Protein AF-A0A314YL56-F1 (afdb_monomer_lite)

InterPro domains:
  IPR036291 NAD(P)-binding domain superfamily [SSF51735] (7-191)
  IPR051207 Mitochondrial Complex I NDUFA9 Subunit [PTHR12126] (1-224)

pLDDT: mean 71.38, std 14.08, range [27.56, 92.06]

Organism: NCBI:txid2094558

Foldseek 3Di:
DDDPPPDDDADADLVDLVRVCVVCVPDPDDDDPWADPDDALVGDLLCGQAVSLCSVFPFFDADDPFSNVGSNRGSVVRRCVGPVQDADEDEFQEDDDPHLPVVLQVCCCVPPVEGEDQAPPPAFGFYAYPVLVVVVVVLVVVDRGDRAYYEGDGDPDPPPDDHYDYDYLVRLLVVQVVCVVCNNVDPDIDDDDSDRHNSVSRVSVHHPDDDPPGHYSVNSVGDGDD

Structure (mmCIF, N/CA/C/O backbone):
data_AF-A0A314YL56-F1
#
_entry.id   AF-A0A314YL56-F1
#
loop_
_atom_site.group_PDB
_atom_site.id
_atom_site.type_symbol
_atom_site.label_atom_id
_atom_site.label_alt_id
_atom_site.label_comp_id
_atom_site.label_asym_id
_atom_site.label_entity_id
_atom_site.label_seq_id
_atom_site.pdbx_PDB_ins_code
_atom_site.Cartn_x
_atom_site.Cartn_y
_atom_site.Cartn_z
_atom_site.occupancy
_atom_site.B_iso_or_equiv
_atom_site.auth_seq_id
_atom_site.auth_comp_id
_atom_site.auth_asym_id
_atom_site.auth_atom_id
_atom_site.pdbx_PDB_model_num
ATOM 1 N N . MET A 1 1 ? -18.330 -14.078 -2.749 1.00 53.16 1 MET A N 1
ATOM 2 C CA . MET A 1 1 ? -19.338 -13.064 -3.130 1.00 53.16 1 MET A CA 1
ATOM 3 C C . MET A 1 1 ? -20.175 -12.809 -1.887 1.00 53.16 1 MET A C 1
ATOM 5 O O . MET A 1 1 ? -20.541 -13.790 -1.253 1.00 53.16 1 MET A O 1
ATOM 9 N N . GLY A 1 2 ? -20.343 -11.556 -1.457 1.00 79.44 2 GLY A N 1
ATOM 10 C CA . GLY A 1 2 ? -21.117 -11.249 -0.247 1.00 79.44 2 GLY A CA 1
ATOM 11 C C . GLY A 1 2 ? -22.615 -11.426 -0.487 1.00 79.44 2 GLY A C 1
ATOM 12 O O . GLY A 1 2 ? -23.076 -11.205 -1.606 1.00 79.44 2 GLY A O 1
ATOM 13 N N . ASP A 1 3 ? -23.348 -11.831 0.548 1.00 91.19 3 ASP A N 1
ATOM 14 C CA . ASP A 1 3 ? -24.810 -11.903 0.505 1.00 91.19 3 ASP A CA 1
ATOM 15 C C . ASP A 1 3 ? -25.441 -10.493 0.530 1.00 91.19 3 ASP A C 1
ATOM 17 O O . ASP A 1 3 ? -24.765 -9.487 0.784 1.00 91.19 3 ASP A O 1
ATOM 21 N N . LEU A 1 4 ? -26.740 -10.402 0.249 1.00 85.25 4 LEU A N 1
ATOM 22 C CA . LEU A 1 4 ? -27.491 -9.150 0.224 1.00 85.25 4 LEU A CA 1
ATOM 23 C C . LEU A 1 4 ? -27.348 -8.393 1.554 1.00 85.25 4 LEU A C 1
ATOM 25 O O . LEU A 1 4 ? -27.601 -8.922 2.632 1.00 85.25 4 LEU A O 1
ATOM 29 N N . GLY A 1 5 ? -26.934 -7.127 1.468 1.00 85.00 5 GLY A N 1
ATOM 30 C CA . GLY A 1 5 ? -26.742 -6.254 2.630 1.00 85.00 5 GLY A CA 1
ATOM 31 C C . GLY A 1 5 ? -25.410 -6.422 3.371 1.00 85.00 5 GLY A C 1
ATOM 32 O O . GLY A 1 5 ? -25.121 -5.607 4.239 1.00 85.00 5 GLY A O 1
ATOM 33 N N . GLN A 1 6 ? -24.571 -7.404 3.012 1.00 87.12 6 GLN A N 1
ATOM 34 C CA . GLN A 1 6 ? -23.238 -7.578 3.614 1.00 87.12 6 GLN A CA 1
ATOM 35 C C . GLN A 1 6 ? -22.207 -6.582 3.068 1.00 87.12 6 GLN A C 1
ATOM 37 O O . GLN A 1 6 ? -21.279 -6.191 3.770 1.00 87.12 6 GLN A O 1
ATOM 42 N N . ILE A 1 7 ? -22.355 -6.170 1.805 1.00 90.31 7 ILE A N 1
ATOM 43 C CA . ILE A 1 7 ? -21.448 -5.229 1.140 1.00 90.31 7 ILE A CA 1
ATOM 44 C C . ILE A 1 7 ? -22.243 -3.987 0.753 1.00 90.31 7 ILE A C 1
ATOM 46 O O . ILE A 1 7 ? -23.119 -4.047 -0.110 1.00 90.31 7 ILE A O 1
ATOM 50 N N . VAL A 1 8 ? -21.914 -2.854 1.373 1.00 91.25 8 VAL A N 1
ATOM 51 C CA . VAL A 1 8 ? -22.558 -1.564 1.109 1.00 91.25 8 VAL A CA 1
ATOM 52 C C . VAL A 1 8 ? -21.505 -0.579 0.596 1.00 91.25 8 VAL A C 1
ATOM 54 O O . VAL A 1 8 ? -20.707 -0.076 1.385 1.00 91.25 8 VAL A O 1
ATOM 57 N N . PRO A 1 9 ? -21.458 -0.289 -0.718 1.00 91.88 9 PRO A N 1
ATOM 58 C CA . PRO A 1 9 ? -20.547 0.718 -1.241 1.00 91.88 9 PRO A CA 1
ATOM 59 C C . PRO A 1 9 ? -21.018 2.111 -0.809 1.00 91.88 9 PRO A C 1
ATOM 61 O O . PRO A 1 9 ? -22.107 2.554 -1.174 1.00 91.88 9 PRO A O 1
ATOM 64 N N . MET A 1 10 ? -20.181 2.816 -0.052 1.00 91.75 10 MET A N 1
ATOM 65 C CA . MET A 1 10 ? -20.431 4.192 0.373 1.00 91.75 10 MET A CA 1
ATOM 66 C C . MET A 1 10 ? -19.492 5.150 -0.356 1.00 91.75 10 MET A C 1
ATOM 68 O O . MET A 1 10 ? -18.339 4.828 -0.639 1.00 91.75 10 MET A O 1
ATOM 72 N N . LYS A 1 11 ? -19.995 6.342 -0.674 1.00 92.06 11 LYS A N 1
ATOM 73 C CA . LYS A 1 11 ? -19.174 7.426 -1.216 1.00 92.06 11 LYS A CA 1
ATOM 74 C C . LYS A 1 11 ? -18.661 8.272 -0.060 1.00 92.06 11 LYS A C 1
ATOM 76 O O . LYS A 1 11 ? -19.437 8.620 0.821 1.00 92.06 11 LYS A O 1
ATOM 81 N N . TYR A 1 12 ? -17.391 8.643 -0.118 1.00 91.62 12 TYR A N 1
ATOM 82 C CA . TYR A 1 12 ? -16.794 9.629 0.774 1.00 91.62 12 TYR A CA 1
ATOM 83 C C . TYR A 1 12 ? -15.788 10.472 -0.001 1.00 91.62 12 TYR A C 1
ATOM 85 O O . TYR A 1 12 ? -15.344 10.087 -1.089 1.00 91.62 12 TYR A O 1
ATOM 93 N N . ASN A 1 13 ? -15.449 11.628 0.552 1.00 89.94 13 ASN A N 1
ATOM 94 C CA . ASN A 1 13 ? -14.381 12.465 0.044 1.00 89.94 13 ASN A CA 1
ATOM 95 C C . ASN A 1 13 ? -13.225 12.431 1.055 1.00 89.94 13 ASN A C 1
ATOM 97 O O . ASN A 1 13 ? -13.428 12.823 2.199 1.00 89.94 13 ASN A O 1
ATOM 101 N N . PRO A 1 14 ? -12.008 12.019 0.656 1.00 84.50 14 PRO A N 1
ATOM 102 C CA . PRO A 1 14 ? -10.873 11.941 1.573 1.00 84.50 14 PRO A CA 1
ATOM 103 C C . PRO A 1 14 ? -10.491 13.263 2.250 1.00 84.50 14 PRO A C 1
ATOM 105 O O . PRO A 1 14 ? -9.796 13.238 3.249 1.00 84.50 14 PRO A O 1
ATOM 108 N N . ARG A 1 15 ? -10.911 14.416 1.711 1.00 85.75 15 ARG A N 1
ATOM 109 C CA . ARG A 1 15 ? -10.657 15.738 2.315 1.00 85.75 15 ARG A CA 1
ATOM 110 C C . ARG A 1 15 ? -11.763 16.222 3.249 1.00 85.75 15 ARG A C 1
ATOM 112 O O . ARG A 1 15 ? -11.601 17.262 3.874 1.00 85.75 15 ARG A O 1
ATOM 119 N N . ASP A 1 16 ? -12.897 15.535 3.265 1.00 87.62 16 ASP A N 1
ATOM 120 C CA . ASP A 1 16 ? -14.080 15.939 4.015 1.00 87.62 16 ASP A CA 1
ATOM 121 C C . ASP A 1 16 ? -14.262 15.018 5.222 1.00 87.62 16 ASP A C 1
ATOM 123 O O . ASP A 1 16 ? -14.715 13.875 5.088 1.00 87.62 16 ASP A O 1
ATOM 127 N N . GLU A 1 17 ? -13.900 15.524 6.399 1.00 82.44 17 GLU A N 1
ATOM 128 C CA . GLU A 1 17 ? -13.961 14.787 7.661 1.00 82.44 17 GLU A CA 1
ATOM 129 C C . GLU A 1 17 ? -15.373 14.313 8.007 1.00 82.44 17 GLU A C 1
ATOM 131 O O . GLU A 1 17 ? -15.537 13.216 8.543 1.00 82.44 17 GLU A O 1
ATOM 136 N N . ASP A 1 18 ? -16.403 15.099 7.686 1.00 84.44 18 ASP A N 1
ATOM 137 C CA . ASP A 1 18 ? -17.785 14.729 7.992 1.00 84.44 18 ASP A CA 1
ATOM 138 C C . ASP A 1 18 ? -18.219 13.529 7.148 1.00 84.44 18 ASP A C 1
ATOM 140 O O . ASP A 1 18 ? -18.902 12.626 7.640 1.00 84.44 18 ASP A O 1
ATOM 144 N N . SER A 1 19 ? -17.744 13.455 5.901 1.00 89.38 19 SER A N 1
ATOM 145 C CA . SER A 1 19 ? -17.966 12.289 5.045 1.00 89.38 19 SER A CA 1
ATOM 146 C C . SER A 1 19 ? -17.266 11.034 5.577 1.00 89.38 19 SER A C 1
ATOM 148 O O . SER A 1 19 ? -17.839 9.945 5.520 1.00 89.38 19 SER A O 1
ATOM 150 N N . ILE A 1 20 ? -16.065 11.177 6.148 1.00 85.44 20 ILE A N 1
ATOM 151 C CA . ILE A 1 20 ? -15.311 10.072 6.757 1.00 85.44 20 ILE A CA 1
ATOM 152 C C . ILE A 1 20 ? -16.045 9.571 8.006 1.00 85.44 20 ILE A C 1
ATOM 154 O O . ILE A 1 20 ? -16.337 8.378 8.115 1.00 85.44 20 ILE A O 1
ATOM 158 N N . LYS A 1 21 ? -16.442 10.485 8.902 1.00 78.94 21 LYS A N 1
ATOM 159 C CA . LYS A 1 21 ? -17.234 10.169 10.103 1.00 78.94 21 LYS A CA 1
ATOM 160 C C . LYS A 1 21 ? -18.548 9.482 9.742 1.00 78.94 21 LYS A C 1
ATOM 162 O O . LYS A 1 21 ? -18.921 8.507 10.389 1.00 78.94 21 LYS A O 1
ATOM 167 N N . ALA A 1 22 ? -19.227 9.931 8.686 1.00 86.62 22 ALA A N 1
ATOM 168 C CA . ALA A 1 22 ? -20.467 9.318 8.218 1.00 86.62 22 ALA A CA 1
ATOM 169 C C . ALA A 1 22 ? -20.279 7.864 7.749 1.00 86.62 22 ALA A C 1
ATOM 171 O O . ALA A 1 22 ? -21.141 7.026 8.017 1.00 86.62 22 ALA A O 1
ATOM 172 N N . VAL A 1 23 ? -19.161 7.545 7.084 1.00 88.69 23 VAL A N 1
ATOM 173 C CA . VAL A 1 23 ? -18.834 6.163 6.683 1.00 88.69 23 VAL A CA 1
ATOM 174 C C . VAL A 1 23 ? -18.435 5.307 7.886 1.00 88.69 23 VAL A C 1
ATOM 176 O O . VAL A 1 23 ? -18.804 4.136 7.954 1.00 88.69 23 VAL A O 1
ATOM 179 N N . MET A 1 24 ? -17.735 5.885 8.863 1.00 84.06 24 MET A N 1
ATOM 180 C CA . MET A 1 24 ? -17.279 5.169 10.059 1.00 84.06 24 MET A CA 1
ATOM 181 C C . MET A 1 24 ? -18.362 4.998 11.134 1.00 84.06 24 MET A C 1
ATOM 183 O O . MET A 1 24 ? -18.225 4.132 11.991 1.00 84.06 24 MET A O 1
ATOM 187 N N . ALA A 1 25 ? -19.458 5.763 11.092 1.00 80.19 25 ALA A N 1
ATOM 188 C CA . ALA A 1 25 ? -20.449 5.851 12.172 1.00 80.19 25 ALA A CA 1
ATOM 189 C C . ALA A 1 25 ? -21.071 4.513 12.624 1.00 80.19 25 ALA A C 1
ATOM 191 O O . ALA A 1 25 ? -21.582 4.422 13.737 1.00 80.19 25 ALA A O 1
ATOM 192 N N . LYS A 1 26 ? -21.072 3.485 11.766 1.00 83.62 26 LYS A N 1
ATOM 193 C CA . LYS A 1 26 ? -21.612 2.145 12.069 1.00 83.62 26 LYS A CA 1
ATOM 194 C C . LYS A 1 26 ? -20.562 1.034 11.966 1.00 83.62 26 LYS A C 1
ATOM 196 O O . LYS A 1 26 ? -20.930 -0.135 11.887 1.00 83.62 26 LYS A O 1
ATOM 201 N N . ALA A 1 27 ? -19.280 1.385 11.917 1.00 79.81 27 ALA A N 1
ATOM 202 C CA . ALA A 1 27 ? -18.192 0.427 11.791 1.00 79.81 27 ALA A CA 1
ATOM 203 C C . ALA A 1 27 ? -17.669 0.011 13.174 1.00 79.81 27 ALA A C 1
ATOM 205 O O . ALA A 1 27 ? -17.383 0.856 14.016 1.00 79.81 27 ALA A O 1
ATOM 206 N N . ASN A 1 28 ? -17.512 -1.295 13.393 1.00 81.06 28 ASN A N 1
ATOM 207 C CA . ASN A 1 28 ? -16.793 -1.833 14.555 1.00 81.06 28 ASN A CA 1
ATOM 208 C C . ASN A 1 28 ? -15.288 -1.950 14.291 1.00 81.06 28 ASN A C 1
ATOM 210 O O . ASN A 1 28 ? -14.486 -1.897 15.213 1.00 81.06 28 ASN A O 1
ATOM 214 N N . VAL A 1 29 ? -14.926 -2.134 13.022 1.00 82.56 29 VAL A N 1
ATOM 215 C CA . VAL A 1 29 ? -13.560 -2.335 12.549 1.00 82.56 29 VAL A CA 1
ATOM 216 C C . VAL A 1 29 ? -13.350 -1.445 11.335 1.00 82.56 29 VAL A C 1
ATOM 218 O O . VAL A 1 29 ? -14.200 -1.395 10.444 1.00 82.56 29 VAL A O 1
ATOM 221 N N . VAL A 1 30 ? -12.200 -0.777 11.282 1.00 83.12 30 VAL A N 1
ATOM 222 C CA . VAL A 1 30 ? -11.793 0.055 10.149 1.00 83.12 30 VAL A CA 1
ATOM 223 C C . VAL A 1 30 ? -10.468 -0.466 9.615 1.00 83.12 30 VAL A C 1
ATOM 225 O O . VAL A 1 30 ? -9.483 -0.552 10.340 1.00 83.12 30 VAL A O 1
ATOM 228 N N . ILE A 1 31 ? -10.448 -0.824 8.331 1.00 83.75 31 ILE A N 1
ATOM 229 C CA . ILE A 1 31 ? -9.249 -1.308 7.644 1.00 83.75 31 ILE A CA 1
ATOM 230 C C . ILE A 1 31 ? -8.820 -0.235 6.649 1.00 83.75 31 ILE A C 1
ATOM 232 O O . ILE A 1 31 ? -9.538 0.051 5.688 1.00 83.75 31 ILE A O 1
ATOM 236 N N . ASN A 1 32 ? -7.640 0.347 6.857 1.00 83.81 32 ASN A N 1
ATOM 237 C CA . ASN A 1 32 ? -7.083 1.329 5.936 1.00 83.81 32 ASN A CA 1
ATOM 238 C C . ASN A 1 32 ? -6.169 0.656 4.900 1.00 83.81 32 ASN A C 1
ATOM 240 O O . ASN A 1 32 ? -5.079 0.191 5.224 1.00 83.81 32 ASN A O 1
ATOM 244 N N . LEU A 1 33 ? -6.602 0.646 3.637 1.00 86.44 33 LEU A N 1
ATOM 245 C CA . LEU A 1 33 ? -5.803 0.205 2.483 1.00 86.44 33 LEU A CA 1
ATOM 246 C C . LEU A 1 33 ? -5.540 1.356 1.493 1.00 86.44 33 LEU A C 1
ATOM 248 O O . LEU A 1 33 ? -5.170 1.118 0.339 1.00 86.44 33 LEU A O 1
ATOM 252 N N . ILE A 1 34 ? -5.758 2.606 1.916 1.00 87.19 34 ILE A N 1
ATOM 253 C CA . ILE A 1 34 ? -5.541 3.790 1.084 1.00 87.19 34 ILE A CA 1
ATOM 254 C C . ILE A 1 34 ? -4.039 3.972 0.877 1.00 87.19 34 ILE A C 1
ATOM 256 O O . ILE A 1 34 ? -3.239 3.982 1.809 1.00 87.19 34 ILE A O 1
ATOM 260 N N . GLY A 1 35 ? -3.645 4.114 -0.383 1.00 83.25 35 GLY A N 1
ATOM 261 C CA . GLY A 1 35 ? -2.268 4.407 -0.729 1.00 83.25 35 GLY A CA 1
ATOM 262 C C . GLY A 1 35 ? -2.059 4.524 -2.228 1.00 83.25 35 GLY A C 1
ATOM 263 O O . GLY A 1 35 ? -2.773 3.928 -3.045 1.00 83.25 35 GLY A O 1
ATOM 264 N N . ARG A 1 36 ? -1.042 5.295 -2.609 1.00 86.62 36 ARG A N 1
ATOM 265 C CA . ARG A 1 36 ? -0.654 5.449 -4.013 1.00 86.62 36 ARG A CA 1
ATOM 266 C C . ARG A 1 36 ? 0.851 5.414 -4.177 1.00 86.62 36 ARG A C 1
ATOM 268 O O . ARG A 1 36 ? 1.565 6.011 -3.386 1.00 86.62 36 ARG A O 1
ATOM 275 N N . ASP A 1 37 ? 1.296 4.740 -5.237 1.00 77.00 37 ASP A N 1
ATOM 276 C CA . ASP A 1 37 ? 2.693 4.554 -5.652 1.00 77.00 37 ASP A CA 1
ATOM 277 C C . ASP A 1 37 ? 3.175 5.605 -6.672 1.00 77.00 37 ASP A C 1
ATOM 279 O O . ASP A 1 37 ? 4.295 5.521 -7.178 1.00 77.00 37 ASP A O 1
ATOM 283 N N . TYR A 1 38 ? 2.340 6.600 -6.980 1.00 81.88 38 TYR A N 1
ATOM 284 C CA . TYR A 1 38 ? 2.673 7.771 -7.788 1.00 81.88 38 TYR A CA 1
ATOM 285 C C . TYR A 1 38 ? 1.809 8.974 -7.403 1.00 81.88 38 TYR A C 1
ATOM 287 O O . TYR A 1 38 ? 0.671 8.807 -6.965 1.00 81.88 38 TYR A O 1
ATOM 295 N N . GLU A 1 39 ? 2.331 10.180 -7.619 1.00 80.75 39 GLU A N 1
ATOM 296 C CA . GLU A 1 39 ? 1.583 11.418 -7.384 1.00 80.75 39 GLU A CA 1
ATOM 297 C C . GLU A 1 39 ? 0.651 11.741 -8.543 1.00 80.75 39 GLU A C 1
ATOM 299 O O . GLU A 1 39 ? 0.929 11.468 -9.719 1.00 80.75 39 GLU A O 1
ATOM 304 N N . THR A 1 40 ? -0.455 12.381 -8.195 1.00 83.12 40 THR A N 1
ATOM 305 C CA . THR A 1 40 ? -1.360 13.001 -9.154 1.00 83.12 40 THR A CA 1
ATOM 306 C C . THR A 1 40 ? -1.331 14.507 -8.947 1.00 83.12 40 THR A C 1
ATOM 308 O O . THR A 1 40 ? -0.929 14.989 -7.895 1.00 83.12 40 THR A O 1
ATOM 311 N N . ARG A 1 41 ? -1.811 15.272 -9.928 1.00 79.19 41 ARG A N 1
ATOM 312 C CA . ARG A 1 41 ? -1.887 16.735 -9.802 1.00 79.19 41 ARG A CA 1
ATOM 313 C C . ARG A 1 41 ? -2.728 17.183 -8.599 1.00 79.19 41 ARG A C 1
ATOM 315 O O . ARG A 1 41 ? -2.464 18.225 -8.016 1.00 79.19 41 ARG A O 1
ATOM 322 N N . ASN A 1 42 ? -3.770 16.419 -8.274 1.00 84.25 42 ASN A N 1
ATOM 323 C CA . ASN A 1 42 ? -4.714 16.782 -7.223 1.00 84.25 42 ASN A CA 1
ATOM 324 C C . ASN A 1 42 ? -4.308 16.240 -5.848 1.00 84.25 42 ASN A C 1
ATOM 326 O O . ASN A 1 42 ? -4.736 16.825 -4.863 1.00 84.25 42 ASN A O 1
ATOM 330 N N . PHE A 1 43 ? -3.534 15.152 -5.791 1.00 86.25 43 PHE A N 1
ATOM 331 C CA . PHE A 1 43 ? -3.170 14.457 -4.557 1.00 86.25 43 PHE A CA 1
ATOM 332 C C . PHE A 1 43 ? -1.683 14.090 -4.557 1.00 86.25 43 PHE A C 1
ATOM 334 O O . PHE A 1 43 ? -1.229 13.342 -5.437 1.00 86.25 43 PHE A O 1
ATOM 341 N N . SER A 1 44 ? -0.955 14.604 -3.562 1.00 85.75 44 SER A N 1
ATOM 342 C CA . SER A 1 44 ? 0.473 14.340 -3.350 1.00 85.75 44 SER A CA 1
ATOM 343 C C . SER A 1 44 ? 0.708 13.028 -2.595 1.00 85.75 44 SER A C 1
ATOM 345 O O . SER A 1 44 ? -0.214 12.438 -2.026 1.00 85.75 44 SER A O 1
ATOM 347 N N . PHE A 1 45 ? 1.956 12.550 -2.574 1.00 82.94 45 PHE A N 1
ATOM 348 C CA . PHE A 1 45 ? 2.303 11.351 -1.806 1.00 82.94 45 PHE A CA 1
ATOM 349 C C . PHE A 1 45 ? 2.069 11.510 -0.309 1.00 82.94 45 PHE A C 1
ATOM 351 O O . PHE A 1 45 ? 1.617 10.561 0.333 1.00 82.94 45 PHE A O 1
ATOM 358 N N . GLU A 1 46 ? 2.422 12.676 0.224 1.00 83.62 46 GLU A N 1
ATOM 359 C CA . GLU A 1 46 ? 2.265 13.008 1.635 1.00 83.62 46 GLU A CA 1
ATOM 360 C C . GLU A 1 46 ? 0.786 13.074 1.995 1.00 83.62 46 GLU A C 1
ATOM 362 O O . GLU A 1 46 ? 0.363 12.424 2.939 1.00 83.62 46 GLU A O 1
ATOM 367 N N . GLU A 1 47 ? -0.033 13.725 1.172 1.00 84.81 47 GLU A N 1
ATOM 368 C CA . GLU A 1 47 ? -1.464 13.811 1.437 1.00 84.81 47 GLU A CA 1
ATOM 369 C C . GLU A 1 47 ? -2.118 12.421 1.470 1.00 84.81 47 GLU A C 1
ATOM 371 O O . GLU A 1 47 ? -2.815 12.088 2.421 1.00 84.81 47 GLU A O 1
ATOM 376 N N . VAL A 1 48 ? -1.859 11.575 0.465 1.00 85.62 48 VAL A N 1
ATOM 377 C CA . VAL A 1 48 ? -2.542 10.273 0.340 1.00 85.62 48 VAL A CA 1
ATOM 378 C C . VAL A 1 48 ? -2.042 9.238 1.334 1.00 85.62 48 VAL A C 1
ATOM 380 O O . VAL A 1 48 ? -2.835 8.460 1.854 1.00 85.62 48 VAL A O 1
ATOM 383 N N . ASN A 1 49 ? -0.727 9.154 1.533 1.00 82.69 49 ASN A N 1
ATOM 384 C CA . ASN A 1 49 ? -0.154 8.072 2.330 1.00 82.69 49 ASN A CA 1
ATOM 385 C C . ASN A 1 49 ? 0.099 8.478 3.778 1.00 82.69 49 ASN A C 1
ATOM 387 O O . ASN A 1 49 ? 0.152 7.579 4.605 1.00 82.69 49 ASN A O 1
ATOM 391 N N . HIS A 1 50 ? 0.278 9.773 4.064 1.00 81.69 50 HIS A N 1
ATOM 392 C CA . HIS A 1 50 ? 0.484 10.296 5.411 1.00 81.69 50 HIS A CA 1
ATOM 393 C C . HIS A 1 50 ? -0.771 11.001 5.916 1.00 81.69 50 HIS A C 1
ATOM 395 O O . HIS A 1 50 ? -1.456 10.433 6.750 1.00 81.69 50 HIS A O 1
ATOM 401 N N . SER A 1 51 ? -1.143 12.160 5.367 1.00 79.75 51 SER A N 1
ATOM 402 C CA . SER A 1 51 ? -2.220 12.988 5.927 1.00 79.75 51 SER A CA 1
ATOM 403 C C . SER A 1 51 ? -3.580 12.292 5.967 1.00 79.75 51 SER A C 1
ATOM 405 O O . SER A 1 51 ? -4.316 12.483 6.918 1.00 79.75 51 SER A O 1
ATOM 407 N N . MET A 1 52 ? -3.935 11.463 4.980 1.00 81.19 52 MET A N 1
ATOM 408 C CA . MET A 1 52 ? -5.193 10.700 5.017 1.00 81.19 52 MET A CA 1
ATOM 409 C C . MET A 1 52 ? -5.168 9.570 6.050 1.00 81.19 52 MET A C 1
ATOM 411 O O . MET A 1 52 ? -6.196 9.261 6.639 1.00 81.19 52 MET A O 1
ATOM 415 N N . ALA A 1 53 ? -4.014 8.937 6.270 1.00 76.69 53 ALA A N 1
ATOM 416 C CA . ALA A 1 53 ? -3.860 7.966 7.351 1.00 76.69 53 ALA A CA 1
ATOM 417 C C . ALA A 1 53 ? -3.817 8.673 8.713 1.00 76.69 53 ALA A C 1
ATOM 419 O O . ALA A 1 53 ? -4.360 8.163 9.682 1.00 76.69 53 ALA A O 1
ATOM 420 N N . GLU A 1 54 ? -3.256 9.879 8.748 1.00 70.88 54 GLU A N 1
ATOM 421 C CA . GLU A 1 54 ? -3.199 10.755 9.909 1.00 70.88 54 GLU A CA 1
ATOM 422 C C . GLU A 1 54 ? -4.574 11.327 10.281 1.00 70.88 54 GLU A C 1
ATOM 424 O O . GLU A 1 54 ? -4.932 11.422 11.444 1.00 70.88 54 GLU A O 1
ATOM 429 N N . GLN A 1 55 ? -5.405 11.663 9.299 1.00 61.97 55 GLN A N 1
ATOM 430 C CA . GLN A 1 55 ? -6.804 12.035 9.523 1.00 61.97 55 GLN A CA 1
ATOM 431 C C . GLN A 1 55 ? -7.612 10.884 10.120 1.00 61.97 55 GLN A C 1
ATOM 433 O O . GLN A 1 55 ? -8.629 11.117 10.770 1.00 61.97 55 GLN A O 1
ATOM 438 N N . LEU A 1 56 ? -7.166 9.646 9.895 1.00 59.12 56 LEU A N 1
ATOM 439 C CA . LEU A 1 56 ? -7.698 8.475 10.578 1.00 59.12 56 LEU A CA 1
ATOM 440 C C . LEU A 1 56 ? -7.034 8.257 11.951 1.00 59.12 56 LEU A C 1
ATOM 442 O O . LEU A 1 56 ? -7.655 7.612 12.791 1.00 59.12 56 LEU A O 1
ATOM 446 N N . ALA A 1 57 ? -5.828 8.791 12.185 1.00 45.91 57 ALA A N 1
ATOM 447 C CA . ALA A 1 57 ? -5.110 8.769 13.460 1.00 45.91 57 ALA A CA 1
ATOM 448 C C . ALA A 1 57 ? -3.918 9.767 13.490 1.00 45.91 57 ALA A C 1
ATOM 450 O O . ALA A 1 57 ? -2.902 9.580 12.834 1.00 45.91 57 ALA A O 1
ATOM 451 N N . THR A 1 58 ? -4.065 10.858 14.230 1.00 32.34 58 THR A N 1
ATOM 452 C CA . THR A 1 58 ? -3.227 12.076 14.345 1.00 32.34 58 THR A CA 1
ATOM 453 C C . THR A 1 58 ? -1.689 11.922 14.689 1.00 32.34 58 THR A C 1
ATOM 455 O O . THR A 1 58 ? -1.296 11.513 15.766 1.00 32.34 58 THR A O 1
ATOM 458 N N . GLY A 1 59 ? -0.728 12.375 13.854 1.00 27.56 59 GLY A N 1
ATOM 459 C CA . GLY A 1 59 ? 0.671 12.724 14.246 1.00 27.56 59 GLY A CA 1
ATOM 460 C C . GLY A 1 59 ? 1.924 11.963 13.696 1.00 27.56 59 GLY A C 1
ATOM 461 O O . GLY A 1 59 ? 2.382 10.992 14.267 1.00 27.56 59 GLY A O 1
ATOM 462 N N . ALA A 1 60 ? 2.681 12.541 12.754 1.00 29.97 60 ALA A N 1
ATOM 463 C CA . ALA A 1 60 ? 3.905 12.039 12.043 1.00 29.97 60 ALA A CA 1
ATOM 464 C C . ALA A 1 60 ? 5.212 11.542 12.770 1.00 29.97 60 ALA A C 1
ATOM 466 O O . ALA A 1 60 ? 5.545 12.089 13.825 1.00 29.97 60 ALA A O 1
ATOM 467 N N . SER A 1 61 ? 6.058 10.698 12.094 1.00 40.03 61 SER A N 1
ATOM 468 C CA . SER A 1 61 ? 7.532 10.890 11.780 1.00 40.03 61 SER A CA 1
ATOM 469 C C . SER A 1 61 ? 8.283 9.744 10.984 1.00 40.03 61 SER A C 1
ATOM 471 O O . SER A 1 61 ? 7.788 8.645 10.773 1.00 40.03 61 SER A O 1
ATOM 473 N N . SER A 1 62 ? 9.472 10.037 10.399 1.00 44.19 62 SER A N 1
ATOM 474 C CA . SER A 1 62 ? 9.979 9.539 9.093 1.00 44.19 62 SER A CA 1
ATOM 475 C C . SER A 1 62 ? 11.463 9.086 8.998 1.00 44.19 62 SER A C 1
ATOM 477 O O . SER A 1 62 ? 12.359 9.862 9.333 1.00 44.19 62 SER A O 1
ATOM 479 N N . SER A 1 63 ? 11.772 7.948 8.340 1.00 41.66 63 SER A N 1
ATOM 480 C CA . SER A 1 63 ? 13.087 7.738 7.671 1.00 41.66 63 SER A CA 1
ATOM 481 C C . SER A 1 63 ? 13.082 6.674 6.538 1.00 41.66 63 SER A C 1
ATOM 483 O O . SER A 1 63 ? 12.913 5.485 6.770 1.00 41.66 63 SER A O 1
ATOM 485 N N . SER A 1 64 ? 13.251 7.098 5.270 1.00 45.62 64 SER A N 1
ATOM 486 C CA . SER A 1 64 ? 13.457 6.249 4.066 1.00 45.62 64 SER A CA 1
ATOM 487 C C . SER A 1 64 ? 13.887 7.114 2.852 1.00 45.62 64 SER A C 1
ATOM 489 O O . SER A 1 64 ? 13.525 8.289 2.793 1.00 45.62 64 SER A O 1
ATOM 491 N N . PRO A 1 65 ? 14.646 6.616 1.855 1.00 52.28 65 PRO A N 1
ATOM 492 C CA . PRO A 1 65 ? 14.996 7.404 0.662 1.00 52.28 65 PRO A CA 1
ATOM 493 C C . PRO A 1 65 ? 13.825 7.626 -0.318 1.00 52.28 65 PRO A C 1
ATOM 495 O O . PRO A 1 65 ? 13.828 8.609 -1.061 1.00 52.28 65 PRO A O 1
ATOM 498 N N . SER A 1 66 ? 12.812 6.751 -0.328 1.00 61.16 66 SER A N 1
ATOM 499 C CA . SER A 1 66 ? 11.598 6.909 -1.148 1.00 61.16 66 SER A CA 1
ATOM 500 C C . SER A 1 66 ? 10.584 7.808 -0.435 1.00 61.16 66 SER A C 1
ATOM 502 O O . SER A 1 66 ? 10.322 7.618 0.754 1.00 61.16 66 SER A O 1
ATOM 504 N N . ARG A 1 67 ? 9.979 8.784 -1.134 1.00 69.81 67 ARG A N 1
ATOM 505 C CA . ARG A 1 67 ? 8.926 9.641 -0.543 1.00 69.81 67 ARG A CA 1
ATOM 506 C C . ARG A 1 67 ? 7.710 8.821 -0.137 1.00 69.81 67 ARG A C 1
ATOM 508 O O . ARG A 1 67 ? 7.160 9.048 0.933 1.00 69.81 67 ARG A O 1
ATOM 515 N N . PHE A 1 68 ? 7.344 7.840 -0.958 1.00 67.50 68 PHE A N 1
ATOM 516 C CA . PHE A 1 68 ? 6.250 6.918 -0.671 1.00 67.50 68 PHE A CA 1
ATOM 517 C C . PHE A 1 68 ? 6.482 6.144 0.634 1.00 67.50 68 PHE A C 1
ATOM 519 O O . PHE A 1 68 ? 5.620 6.133 1.509 1.00 67.50 68 PHE A O 1
ATOM 526 N N . LEU A 1 69 ? 7.665 5.539 0.791 1.00 66.62 69 LEU A N 1
ATOM 527 C CA . LEU A 1 69 ? 7.997 4.775 1.997 1.00 66.62 69 LEU A CA 1
ATOM 528 C C . LEU A 1 69 ? 8.132 5.676 3.233 1.00 66.62 69 LEU A C 1
ATOM 530 O O . LEU A 1 69 ? 7.722 5.269 4.314 1.00 66.62 69 LEU A O 1
ATOM 534 N N . ARG A 1 70 ? 8.631 6.913 3.080 1.00 72.06 70 ARG A N 1
ATOM 535 C CA . ARG A 1 70 ? 8.640 7.904 4.172 1.00 72.06 70 ARG A CA 1
ATOM 536 C C . ARG A 1 70 ? 7.247 8.280 4.634 1.00 72.06 70 ARG A C 1
ATOM 538 O O . ARG A 1 70 ? 7.013 8.296 5.834 1.00 72.06 70 ARG A O 1
ATOM 545 N N . ALA A 1 71 ? 6.350 8.576 3.697 1.00 69.62 71 ALA A N 1
ATOM 546 C CA . ALA A 1 71 ? 4.981 8.951 4.021 1.00 69.62 71 ALA A CA 1
ATOM 547 C C . ALA A 1 71 ? 4.257 7.807 4.747 1.00 69.62 71 ALA A C 1
ATOM 549 O O . ALA A 1 71 ? 3.575 8.050 5.733 1.00 69.62 71 ALA A O 1
ATOM 550 N N . LYS A 1 72 ? 4.483 6.552 4.330 1.00 71.19 72 LYS A N 1
ATOM 551 C CA . LYS A 1 72 ? 3.946 5.375 5.028 1.00 71.19 72 LYS A CA 1
ATOM 552 C C . LYS A 1 72 ? 4.534 5.155 6.422 1.00 71.19 72 LYS A C 1
ATOM 554 O O . LYS A 1 72 ? 3.789 4.809 7.327 1.00 71.19 72 LYS A O 1
ATOM 559 N N . ALA A 1 73 ? 5.842 5.345 6.600 1.00 67.12 73 ALA A N 1
ATOM 560 C CA . ALA A 1 73 ? 6.465 5.241 7.921 1.00 67.12 73 ALA A CA 1
ATOM 561 C C . ALA A 1 73 ? 5.920 6.314 8.878 1.00 67.12 73 ALA A C 1
ATOM 563 O O . ALA A 1 73 ? 5.550 6.000 10.003 1.00 67.12 73 ALA A O 1
ATOM 564 N N . ALA A 1 74 ? 5.778 7.548 8.385 1.00 71.75 74 ALA A N 1
ATOM 565 C CA . ALA A 1 74 ? 5.167 8.635 9.141 1.00 71.75 74 ALA A CA 1
ATOM 566 C C . ALA A 1 74 ? 3.712 8.350 9.507 1.00 71.75 74 ALA A C 1
ATOM 568 O O . ALA A 1 74 ? 3.297 8.677 10.612 1.00 71.75 74 ALA A O 1
ATOM 569 N N . ALA A 1 75 ? 2.967 7.703 8.610 1.00 70.62 75 ALA A N 1
ATOM 570 C CA . ALA A 1 75 ? 1.581 7.337 8.854 1.00 70.62 75 ALA A CA 1
ATOM 571 C C . ALA A 1 75 ? 1.449 6.279 9.941 1.00 70.62 75 ALA A C 1
ATOM 573 O O . ALA A 1 75 ? 0.561 6.360 10.772 1.00 70.62 75 ALA A O 1
ATOM 574 N N . GLU A 1 76 ? 2.328 5.281 9.937 1.00 70.69 76 GLU A N 1
ATOM 575 C CA . GLU A 1 76 ? 2.337 4.261 10.977 1.00 70.69 76 GLU A CA 1
ATOM 576 C C . GLU A 1 76 ? 2.642 4.858 12.353 1.00 70.69 76 GLU A C 1
ATOM 578 O O . GLU A 1 76 ? 1.952 4.538 13.317 1.00 70.69 76 GLU A O 1
ATOM 583 N N . GLU A 1 77 ? 3.641 5.739 12.443 1.00 72.62 77 GLU A N 1
ATOM 584 C CA . GLU A 1 77 ? 3.963 6.415 13.702 1.00 72.62 77 GLU A CA 1
ATOM 585 C C . GLU A 1 77 ? 2.787 7.274 14.196 1.00 72.62 77 GLU A C 1
ATOM 587 O O . GLU A 1 77 ? 2.482 7.255 15.387 1.00 72.62 77 GLU A O 1
ATOM 592 N N . ALA A 1 78 ? 2.087 7.947 13.277 1.00 73.62 78 ALA A N 1
ATOM 593 C CA . ALA A 1 78 ? 0.858 8.692 13.555 1.00 73.62 78 ALA A CA 1
ATOM 594 C C . ALA A 1 78 ? -0.271 7.828 14.070 1.00 73.62 78 ALA A C 1
ATOM 596 O O . ALA A 1 78 ? -0.877 8.134 15.097 1.00 73.62 78 ALA A O 1
ATOM 597 N N . VAL A 1 79 ? -0.486 6.696 13.413 1.00 73.38 79 VAL A N 1
ATOM 598 C CA . VAL A 1 79 ? -1.535 5.775 13.809 1.00 73.38 79 VAL A CA 1
ATOM 599 C C . VAL A 1 79 ? -1.288 5.225 15.205 1.00 73.38 79 VAL A C 1
ATOM 601 O O . VAL A 1 79 ? -2.182 5.278 16.043 1.00 73.38 79 VAL A O 1
ATOM 604 N N . LEU A 1 80 ? -0.067 4.775 15.485 1.00 74.44 80 LEU A N 1
ATOM 605 C CA . LEU A 1 80 ? 0.285 4.203 16.784 1.00 74.44 80 LEU A CA 1
ATOM 606 C C . LEU A 1 80 ? 0.338 5.238 17.916 1.00 74.44 80 LEU A C 1
ATOM 608 O O . LEU A 1 80 ? 0.191 4.872 19.080 1.00 74.44 80 LEU A O 1
ATOM 612 N N . ARG A 1 81 ? 0.556 6.521 17.604 1.00 76.25 81 ARG A N 1
ATOM 613 C CA . ARG A 1 81 ? 0.550 7.599 18.603 1.00 76.25 81 ARG A CA 1
ATOM 614 C C . ARG A 1 81 ? -0.839 7.843 19.184 1.00 76.25 81 ARG A C 1
ATOM 616 O O . ARG A 1 81 ? -0.947 8.147 20.368 1.00 76.25 81 ARG A O 1
ATOM 623 N N . GLU A 1 82 ? -1.874 7.721 18.364 1.00 76.38 82 GLU A N 1
ATOM 624 C CA . GLU A 1 82 ? -3.245 8.104 18.738 1.00 76.38 82 GLU A CA 1
ATOM 625 C C . GLU A 1 82 ? -4.133 6.907 19.000 1.00 76.38 82 GLU A C 1
ATOM 627 O O . GLU A 1 82 ? -5.025 6.977 19.841 1.00 76.38 82 GLU A O 1
ATOM 632 N N . LEU A 1 83 ? -3.853 5.803 18.313 1.00 72.62 83 LEU A N 1
ATOM 633 C CA . LEU A 1 83 ? -4.466 4.504 18.531 1.00 72.62 83 LEU A CA 1
ATOM 634 C C . LEU A 1 83 ? -3.351 3.496 18.847 1.00 72.62 83 LEU A C 1
ATOM 636 O O . LEU A 1 83 ? -2.920 2.755 17.961 1.00 72.62 83 LEU A O 1
ATOM 640 N N . PRO A 1 84 ? -2.849 3.455 20.096 1.00 75.94 84 PRO A N 1
ATOM 641 C CA . PRO A 1 84 ? -1.806 2.510 20.499 1.00 75.94 84 PRO A CA 1
ATOM 642 C C . PRO A 1 84 ? -2.201 1.041 20.296 1.00 75.94 84 PRO A C 1
ATOM 644 O O . PRO A 1 84 ? -1.341 0.196 20.062 1.00 75.94 84 PRO A O 1
ATOM 647 N N . GLU A 1 85 ? -3.498 0.736 20.361 1.00 73.75 85 GLU A N 1
ATOM 648 C CA . GLU A 1 85 ? -4.075 -0.580 20.079 1.00 73.75 85 GLU A CA 1
ATOM 649 C C . GLU A 1 85 ? -4.212 -0.902 18.579 1.00 73.75 85 GLU A C 1
ATOM 651 O O . GLU A 1 85 ? -4.652 -1.995 18.214 1.00 73.75 85 GLU A O 1
ATOM 656 N N . ALA A 1 86 ? -3.858 0.025 17.682 1.00 73.88 86 ALA A N 1
ATOM 657 C CA . ALA A 1 86 ? -3.962 -0.205 16.251 1.00 73.88 86 ALA A CA 1
ATOM 658 C C . ALA A 1 86 ? -2.991 -1.297 15.782 1.00 73.88 86 ALA A C 1
ATOM 660 O O . ALA A 1 86 ? -1.785 -1.276 16.032 1.00 73.88 86 ALA A O 1
ATOM 661 N N . THR A 1 87 ? -3.522 -2.235 15.002 1.00 74.75 87 THR A N 1
ATOM 662 C CA . THR A 1 87 ? -2.721 -3.262 14.336 1.00 74.75 87 THR A CA 1
ATOM 663 C C . THR A 1 87 ? -2.214 -2.733 13.000 1.00 74.75 87 THR A C 1
ATOM 665 O O . THR A 1 87 ? -2.990 -2.523 12.066 1.00 74.75 87 THR A O 1
ATOM 668 N N . VAL A 1 88 ? -0.899 -2.546 12.884 1.00 72.56 88 VAL A N 1
ATOM 669 C CA . VAL A 1 88 ? -0.266 -2.113 11.632 1.00 72.56 88 VAL A CA 1
ATOM 670 C C . VAL A 1 88 ? 0.353 -3.305 10.922 1.00 72.56 88 VAL A C 1
ATOM 672 O O . VAL A 1 88 ? 1.257 -3.950 11.438 1.00 72.56 88 VAL A O 1
ATOM 675 N N . LEU A 1 89 ? -0.117 -3.573 9.703 1.00 69.81 89 LEU A N 1
ATOM 676 C CA . LEU A 1 89 ? 0.422 -4.625 8.847 1.00 69.81 89 LEU A CA 1
ATOM 677 C C . LEU A 1 89 ? 1.442 -4.043 7.878 1.00 69.81 89 LEU A C 1
ATOM 679 O O . LEU A 1 89 ? 1.154 -3.096 7.143 1.00 69.81 89 LEU A O 1
ATOM 683 N N . ARG A 1 90 ? 2.621 -4.663 7.811 1.00 68.81 90 ARG A N 1
ATOM 684 C CA . ARG A 1 90 ? 3.683 -4.279 6.872 1.00 68.81 90 ARG A CA 1
ATOM 685 C C . ARG A 1 90 ? 3.912 -5.363 5.817 1.00 68.81 90 ARG A C 1
ATOM 687 O O . ARG A 1 90 ? 4.976 -5.982 5.822 1.00 68.81 90 ARG A O 1
ATOM 694 N N . PRO A 1 91 ? 2.958 -5.619 4.905 1.00 65.06 91 PRO A N 1
ATOM 695 C CA . PRO A 1 91 ? 3.177 -6.610 3.867 1.00 65.06 91 PRO A CA 1
ATOM 696 C C . PRO A 1 91 ? 4.379 -6.209 3.013 1.00 65.06 91 PRO A C 1
ATOM 698 O O . PRO A 1 91 ? 4.627 -5.024 2.760 1.00 65.06 91 PRO A O 1
ATOM 701 N N . ALA A 1 92 ? 5.124 -7.213 2.568 1.00 69.38 92 ALA A N 1
ATOM 702 C CA . ALA A 1 92 ? 6.116 -7.009 1.537 1.00 69.38 92 ALA A CA 1
ATOM 703 C C . ALA A 1 92 ? 5.419 -6.789 0.183 1.00 69.38 92 ALA A C 1
ATOM 705 O O . ALA A 1 92 ? 4.220 -6.507 0.085 1.00 69.38 92 ALA A O 1
ATOM 706 N N . VAL A 1 93 ? 6.194 -6.867 -0.886 1.00 72.56 93 VAL A N 1
ATOM 707 C CA . VAL A 1 93 ? 5.690 -6.684 -2.239 1.00 72.56 93 VAL A CA 1
ATOM 708 C C . VAL A 1 93 ? 4.601 -7.723 -2.549 1.00 72.56 93 VAL A C 1
ATOM 710 O O . VAL A 1 93 ? 4.861 -8.915 -2.492 1.00 72.56 93 VAL A O 1
ATOM 713 N N . LEU A 1 94 ? 3.386 -7.292 -2.893 1.00 75.12 94 LEU A N 1
ATOM 714 C CA . LEU A 1 94 ? 2.276 -8.216 -3.158 1.00 75.12 94 LEU A CA 1
ATOM 715 C C . LEU A 1 94 ? 2.276 -8.720 -4.604 1.00 75.12 94 LEU A C 1
ATOM 717 O O . LEU A 1 94 ? 2.371 -7.914 -5.533 1.00 75.12 94 LEU A O 1
ATOM 721 N N . ILE A 1 95 ? 2.077 -10.027 -4.779 1.00 82.31 95 ILE A N 1
ATOM 722 C CA . ILE A 1 95 ? 1.856 -10.688 -6.074 1.00 82.31 95 ILE A CA 1
ATOM 723 C C . ILE A 1 95 ? 0.464 -11.336 -6.134 1.00 82.31 95 ILE A C 1
ATOM 725 O O . ILE A 1 95 ? -0.076 -11.786 -5.123 1.00 82.31 95 ILE A O 1
ATOM 729 N N . GLY A 1 96 ? -0.144 -11.359 -7.322 1.00 84.56 96 GLY A N 1
ATOM 730 C CA . GLY A 1 96 ? -1.515 -11.828 -7.542 1.00 84.56 96 GLY A CA 1
ATOM 731 C C . GLY A 1 96 ? -2.038 -11.495 -8.943 1.00 84.56 96 GLY A C 1
ATOM 732 O O . GLY A 1 96 ? -1.320 -10.933 -9.763 1.00 84.56 96 GLY A O 1
ATOM 733 N N . THR A 1 97 ? -3.303 -11.821 -9.221 1.00 85.00 97 THR A N 1
ATOM 734 C CA . THR A 1 97 ?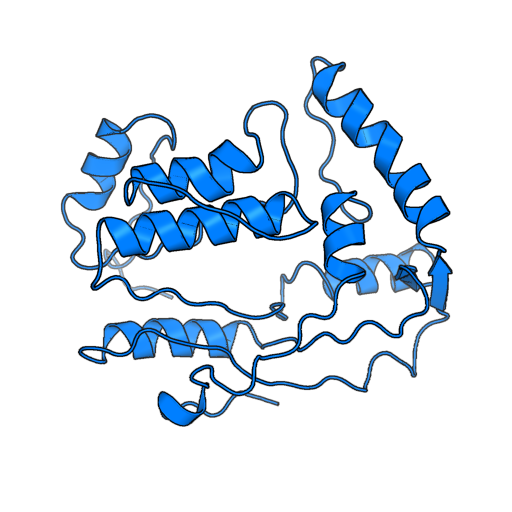 -3.906 -11.711 -10.566 1.00 85.00 97 THR A CA 1
ATOM 735 C C . THR A 1 97 ? -3.856 -10.296 -11.157 1.00 85.00 97 THR A C 1
ATOM 737 O O . THR A 1 97 ? -3.618 -10.140 -12.349 1.00 85.00 97 THR A O 1
ATOM 740 N N . GLU A 1 98 ? -4.021 -9.260 -10.334 1.00 86.19 98 GLU A N 1
ATOM 741 C CA . GLU A 1 98 ? -3.998 -7.846 -10.752 1.00 86.19 98 GLU A CA 1
ATOM 742 C C . GLU A 1 98 ? -2.862 -7.064 -10.073 1.00 86.19 98 GLU A C 1
ATOM 744 O O . GLU A 1 98 ? -2.987 -5.884 -9.731 1.00 86.19 98 GLU A O 1
ATOM 749 N N . ASP A 1 99 ? -1.736 -7.735 -9.833 1.00 84.38 99 ASP A N 1
ATOM 750 C CA . ASP A 1 99 ? -0.579 -7.104 -9.216 1.00 84.38 99 ASP A CA 1
ATOM 751 C C . ASP A 1 99 ? 0.054 -6.032 -10.119 1.00 84.38 99 ASP A C 1
ATOM 753 O O . ASP A 1 99 ? -0.193 -5.944 -11.322 1.00 84.38 99 ASP A O 1
ATOM 757 N N . ARG A 1 100 ? 0.892 -5.183 -9.521 1.00 79.38 100 ARG A N 1
ATOM 758 C CA . ARG A 1 100 ? 1.545 -4.068 -10.220 1.00 79.38 100 ARG A CA 1
ATOM 759 C C . ARG A 1 100 ? 3.009 -4.348 -10.544 1.00 79.38 100 ARG A C 1
ATOM 761 O O . ARG A 1 100 ? 3.734 -3.397 -10.806 1.00 79.38 100 ARG A O 1
ATOM 768 N N . ILE A 1 101 ? 3.470 -5.595 -10.503 1.00 78.69 101 ILE A N 1
ATOM 769 C CA . ILE A 1 101 ? 4.868 -5.954 -10.769 1.00 78.69 101 ILE A CA 1
ATOM 770 C C . ILE A 1 101 ? 4.936 -7.006 -11.862 1.00 78.69 101 ILE A C 1
ATOM 772 O O . ILE A 1 101 ? 5.383 -6.682 -12.960 1.00 78.69 101 ILE A O 1
ATOM 776 N N . LEU A 1 102 ? 4.425 -8.209 -11.613 1.00 80.19 102 LEU A N 1
ATOM 777 C CA . LEU A 1 102 ? 4.411 -9.308 -12.570 1.00 80.19 102 LEU A CA 1
ATOM 778 C C . LEU A 1 102 ? 3.599 -8.936 -13.806 1.00 80.19 102 LEU A C 1
ATOM 780 O O . LEU A 1 102 ? 4.094 -9.104 -14.915 1.00 80.19 102 LEU A O 1
ATOM 784 N N . ASN A 1 103 ? 2.421 -8.324 -13.652 1.00 84.38 103 ASN A N 1
ATOM 785 C CA . ASN A 1 103 ? 1.652 -7.851 -14.809 1.00 84.38 103 ASN A CA 1
ATOM 786 C C . ASN A 1 103 ? 2.378 -6.770 -15.623 1.00 84.38 103 ASN A C 1
ATOM 788 O O . ASN A 1 103 ? 2.315 -6.770 -16.855 1.00 84.38 103 ASN A O 1
ATOM 792 N N . ARG A 1 104 ? 3.105 -5.857 -14.964 1.00 79.69 104 ARG A N 1
ATOM 793 C CA . ARG A 1 104 ? 3.897 -4.829 -15.665 1.00 79.69 104 ARG A CA 1
ATOM 794 C C . ARG A 1 104 ? 5.053 -5.467 -16.426 1.00 79.69 104 ARG A C 1
ATOM 796 O O . ARG A 1 104 ? 5.297 -5.125 -17.580 1.00 79.69 104 ARG A O 1
ATOM 803 N N . TRP A 1 105 ? 5.740 -6.420 -15.810 1.00 79.44 105 TRP A N 1
ATOM 804 C CA . TRP A 1 105 ? 6.806 -7.179 -16.453 1.00 79.44 105 TRP A CA 1
ATOM 805 C C . TRP A 1 105 ? 6.285 -8.029 -17.611 1.00 79.44 105 TRP A C 1
ATOM 807 O O . TRP A 1 105 ? 6.866 -7.993 -18.691 1.00 79.44 105 TRP A O 1
ATOM 817 N N . ALA A 1 106 ? 5.152 -8.710 -17.449 1.00 81.19 106 ALA A N 1
ATOM 818 C CA . ALA A 1 106 ? 4.509 -9.479 -18.510 1.00 81.19 106 ALA A CA 1
ATOM 819 C C . ALA A 1 106 ? 4.120 -8.589 -19.699 1.00 81.19 106 ALA A C 1
ATOM 821 O O . ALA A 1 106 ? 4.370 -8.949 -20.852 1.00 81.19 106 ALA A O 1
ATOM 822 N N . PHE A 1 107 ? 3.579 -7.394 -19.435 1.00 82.44 107 PHE A N 1
ATOM 823 C CA . PHE A 1 107 ? 3.309 -6.399 -20.471 1.00 82.44 107 PHE A CA 1
ATOM 824 C C . PHE A 1 107 ? 4.582 -6.018 -21.238 1.00 82.44 107 PHE A C 1
ATOM 826 O O . PHE A 1 107 ? 4.566 -5.970 -22.467 1.00 82.44 107 PHE A O 1
ATOM 833 N N . PHE A 1 108 ? 5.700 -5.813 -20.539 1.00 75.06 108 PHE A N 1
ATOM 834 C CA . PHE A 1 108 ? 6.991 -5.508 -21.157 1.00 75.06 108 PHE A CA 1
ATOM 835 C C . PHE A 1 108 ? 7.571 -6.643 -21.979 1.00 75.06 108 PHE A C 1
ATOM 837 O O . PHE A 1 108 ? 7.940 -6.434 -23.135 1.00 75.06 108 PHE A O 1
ATOM 844 N N . ALA A 1 109 ? 7.621 -7.837 -21.399 1.00 80.94 109 ALA A N 1
ATOM 845 C CA . ALA A 1 109 ? 8.120 -9.025 -22.065 1.00 80.94 109 ALA A CA 1
ATOM 846 C C . ALA A 1 109 ? 7.330 -9.282 -23.355 1.00 80.94 109 ALA A C 1
ATOM 848 O O . ALA A 1 109 ? 7.921 -9.539 -24.399 1.00 80.94 109 ALA A O 1
ATOM 849 N N . LYS A 1 110 ? 6.003 -9.114 -23.316 1.00 83.19 110 LYS A N 1
ATOM 850 C CA . LYS A 1 110 ? 5.135 -9.294 -24.484 1.00 83.19 110 LYS A CA 1
ATOM 851 C C . LYS A 1 110 ? 5.257 -8.167 -25.513 1.00 83.19 110 LYS A C 1
ATOM 853 O O . LYS A 1 110 ? 5.207 -8.438 -26.708 1.00 83.19 110 LYS A O 1
ATOM 858 N N . LYS A 1 111 ? 5.367 -6.909 -25.073 1.00 82.38 111 LYS A N 1
ATOM 859 C CA . LYS A 1 111 ? 5.340 -5.738 -25.967 1.00 82.38 111 LYS A CA 1
ATOM 860 C C . LYS A 1 111 ? 6.705 -5.389 -26.558 1.00 82.38 111 LYS A C 1
ATOM 862 O O . LYS A 1 111 ? 6.770 -4.974 -27.709 1.00 82.38 111 LYS A O 1
ATOM 867 N N . TYR A 1 112 ? 7.770 -5.524 -25.776 1.00 80.00 112 TYR A N 1
ATOM 868 C CA . TYR A 1 112 ? 9.116 -5.077 -26.139 1.00 80.00 112 TYR A CA 1
ATOM 869 C C . TYR A 1 112 ? 10.147 -6.213 -26.166 1.00 80.00 112 TYR A C 1
ATOM 871 O O . TYR A 1 112 ? 11.266 -5.989 -26.615 1.00 80.00 112 TYR A O 1
ATOM 879 N N . GLY A 1 113 ? 9.798 -7.423 -25.713 1.00 79.00 113 GLY A N 1
ATOM 880 C CA . GLY A 1 113 ? 10.684 -8.592 -25.774 1.00 79.00 113 GLY A CA 1
ATOM 881 C C . GLY A 1 113 ? 11.822 -8.600 -24.747 1.00 79.00 113 GLY A C 1
ATOM 882 O O . GLY A 1 113 ? 12.667 -9.490 -24.796 1.00 79.00 113 GLY A O 1
ATOM 883 N N . PHE A 1 114 ? 11.856 -7.637 -23.819 1.00 79.19 114 PHE A N 1
ATOM 884 C CA . PHE A 1 114 ? 12.867 -7.549 -22.763 1.00 79.19 114 PHE A CA 1
ATOM 885 C C . PHE A 1 114 ? 12.266 -7.071 -21.437 1.00 79.19 114 PHE A C 1
ATOM 887 O O . 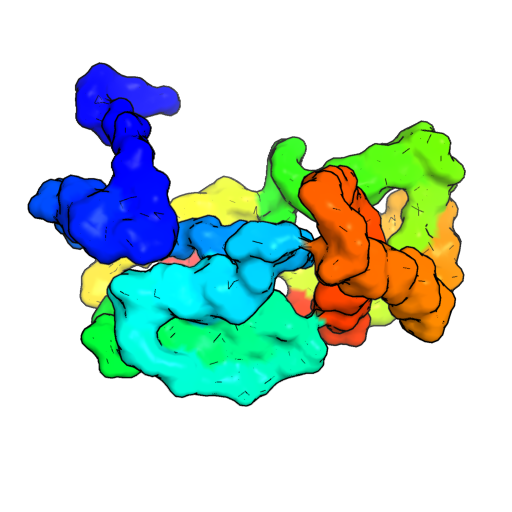PHE A 1 114 ? 11.228 -6.405 -21.422 1.00 79.19 114 PHE A O 1
ATOM 894 N N . LEU A 1 115 ? 12.949 -7.371 -20.328 1.00 77.56 115 LEU A N 1
ATOM 895 C CA . LEU A 1 115 ? 12.642 -6.799 -19.013 1.00 77.56 115 LEU A CA 1
ATOM 896 C C . LEU A 1 115 ? 13.682 -5.742 -18.620 1.00 77.56 115 LEU A C 1
ATOM 898 O O . LEU A 1 115 ? 14.875 -6.054 -18.584 1.00 77.56 115 LEU A O 1
ATOM 902 N N . PRO A 1 116 ? 13.271 -4.498 -18.310 1.00 76.12 116 PRO A N 1
ATOM 903 C CA . PRO A 1 116 ? 14.181 -3.511 -17.747 1.00 76.12 116 PRO A CA 1
ATOM 904 C C . PRO A 1 116 ? 14.459 -3.851 -16.278 1.00 76.12 116 PRO A C 1
ATOM 906 O O . PRO A 1 116 ? 13.607 -3.640 -15.416 1.00 76.12 116 PRO A O 1
ATOM 909 N N . LEU A 1 117 ? 15.659 -4.351 -15.984 1.00 75.12 117 LEU A N 1
ATOM 910 C CA . LEU A 1 117 ? 16.125 -4.506 -14.608 1.00 75.12 117 LEU A CA 1
ATOM 911 C C . LEU A 1 117 ? 16.765 -3.200 -14.156 1.00 75.12 117 LEU A C 1
ATOM 913 O O . LEU A 1 117 ? 17.764 -2.754 -14.721 1.00 75.12 117 LEU A O 1
ATOM 917 N N . ILE A 1 118 ? 16.175 -2.575 -13.143 1.00 73.12 118 ILE A N 1
ATOM 918 C CA . ILE A 1 118 ? 16.707 -1.353 -12.548 1.00 73.12 118 ILE A CA 1
ATOM 919 C C . ILE A 1 118 ? 17.923 -1.721 -11.689 1.00 73.12 118 ILE A C 1
ATOM 921 O O . ILE A 1 118 ? 17.839 -2.570 -10.808 1.00 73.12 118 ILE A O 1
ATOM 925 N N . GLY A 1 119 ? 19.063 -1.079 -11.954 1.00 70.81 119 GLY A N 1
ATOM 926 C CA . GLY A 1 119 ? 20.319 -1.373 -11.265 1.00 70.81 119 GLY A CA 1
ATOM 927 C C . GLY A 1 119 ? 21.035 -2.608 -11.820 1.00 70.81 119 GLY A C 1
ATOM 928 O O . GLY A 1 119 ? 21.061 -2.848 -13.027 1.00 70.81 119 GLY A O 1
ATOM 929 N N . ASP A 1 120 ? 21.682 -3.361 -10.936 1.00 66.75 120 ASP A N 1
ATOM 930 C CA . ASP A 1 120 ? 22.474 -4.550 -11.265 1.00 66.75 120 ASP A CA 1
ATOM 931 C C . ASP A 1 120 ? 21.698 -5.870 -11.105 1.00 66.75 120 ASP A C 1
ATOM 933 O O . ASP A 1 120 ? 22.223 -6.927 -11.473 1.00 66.75 120 ASP A O 1
ATOM 937 N N . GLY A 1 121 ? 20.453 -5.804 -10.616 1.00 66.31 121 GLY A N 1
ATOM 938 C CA . GLY A 1 121 ? 19.632 -6.971 -10.291 1.00 66.31 121 GLY A CA 1
ATOM 939 C C . GLY A 1 121 ? 20.103 -7.712 -9.034 1.00 66.31 121 GLY A C 1
ATOM 940 O O . GLY A 1 121 ? 19.816 -8.902 -8.887 1.00 66.31 121 GLY A O 1
ATOM 941 N N . SER A 1 122 ? 20.873 -7.044 -8.165 1.00 68.38 122 SER A N 1
ATOM 942 C CA . SER A 1 122 ? 21.272 -7.573 -6.855 1.00 68.38 122 SER A CA 1
ATOM 943 C C . SER A 1 122 ? 20.224 -7.336 -5.769 1.00 68.38 122 SER A C 1
ATOM 945 O O . SER A 1 122 ? 20.264 -8.016 -4.745 1.00 68.38 122 SER A O 1
ATOM 947 N N . THR A 1 123 ? 19.283 -6.414 -6.004 1.00 68.88 123 THR A N 1
ATOM 948 C CA . THR A 1 123 ? 18.272 -6.038 -5.018 1.00 68.88 123 THR A CA 1
ATOM 949 C C . THR A 1 123 ? 17.392 -7.222 -4.656 1.00 68.88 123 THR A C 1
ATOM 951 O O . THR A 1 123 ? 16.765 -7.845 -5.519 1.00 68.88 123 THR A O 1
ATOM 954 N N . LYS A 1 124 ? 17.336 -7.517 -3.360 1.00 65.62 124 LYS A N 1
ATOM 955 C CA . LYS A 1 124 ? 16.527 -8.604 -2.817 1.00 65.62 124 LYS A CA 1
ATOM 956 C C . LYS A 1 124 ? 15.120 -8.101 -2.516 1.00 65.62 124 LYS A C 1
ATOM 958 O O . LYS A 1 124 ? 14.934 -7.127 -1.781 1.00 65.62 124 LYS A O 1
ATOM 963 N N . ILE A 1 125 ? 14.135 -8.796 -3.076 1.00 67.38 125 ILE A N 1
ATOM 964 C CA . ILE A 1 125 ? 12.713 -8.598 -2.794 1.00 67.38 125 ILE A CA 1
ATOM 965 C C . ILE A 1 125 ? 12.117 -9.917 -2.302 1.00 67.38 125 ILE A C 1
ATOM 967 O O . ILE A 1 125 ? 12.455 -10.983 -2.816 1.00 67.38 125 ILE A O 1
ATOM 971 N N . GLN A 1 126 ? 11.229 -9.839 -1.317 1.00 66.56 126 GLN A N 1
ATOM 972 C CA . GLN A 1 126 ? 10.463 -10.978 -0.807 1.00 66.56 126 GLN A CA 1
ATOM 973 C C . GLN A 1 126 ? 8.990 -10.757 -1.171 1.00 66.56 126 GLN A C 1
ATOM 975 O O . GLN A 1 126 ? 8.307 -9.998 -0.482 1.00 66.56 126 GLN A O 1
ATOM 980 N N . PRO A 1 127 ? 8.503 -11.277 -2.310 1.00 71.31 127 PRO A N 1
ATOM 981 C CA . PRO A 1 127 ? 7.110 -11.098 -2.683 1.00 71.31 127 PRO A CA 1
ATOM 982 C C . PRO A 1 127 ? 6.199 -11.994 -1.842 1.00 71.31 127 PRO A C 1
ATOM 984 O O . PRO A 1 127 ? 6.574 -13.107 -1.514 1.00 71.31 127 PRO A O 1
ATOM 987 N N . VAL A 1 128 ? 4.985 -11.542 -1.540 1.00 71.12 128 VAL A N 1
ATOM 988 C CA . VAL A 1 128 ? 3.984 -12.303 -0.778 1.00 71.12 128 VAL A CA 1
ATOM 989 C C . VAL A 1 128 ? 2.701 -12.401 -1.585 1.00 71.12 128 VAL A C 1
ATOM 991 O O . VAL A 1 128 ? 2.290 -11.435 -2.237 1.00 71.12 128 VAL A O 1
ATOM 994 N N . TYR A 1 129 ? 2.047 -13.560 -1.544 1.00 81.25 129 TYR A N 1
ATOM 995 C CA . TYR A 1 129 ? 0.789 -13.748 -2.246 1.00 81.25 129 TYR A CA 1
ATOM 996 C C . TYR A 1 129 ? -0.347 -12.943 -1.599 1.00 81.25 129 TYR A C 1
ATOM 998 O O . TYR A 1 129 ? -0.530 -12.927 -0.382 1.00 81.25 129 TYR A O 1
ATOM 1006 N N . VAL A 1 130 ? -1.137 -12.252 -2.425 1.00 83.75 130 VAL A N 1
ATOM 1007 C CA . VAL A 1 130 ? -2.187 -11.332 -1.955 1.00 83.75 130 VAL A CA 1
ATOM 1008 C C . VAL A 1 130 ? -3.265 -12.021 -1.110 1.00 83.75 130 VAL A C 1
ATOM 1010 O O . VAL A 1 130 ? -3.813 -11.405 -0.197 1.00 83.75 130 VAL A O 1
ATOM 1013 N N . VAL A 1 131 ? -3.556 -13.297 -1.380 1.00 84.94 131 VAL A N 1
ATOM 1014 C CA . VAL A 1 131 ? -4.558 -14.064 -0.623 1.00 84.94 131 VAL A CA 1
ATOM 1015 C C . VAL A 1 131 ? -4.067 -14.360 0.790 1.00 84.94 131 VAL A C 1
ATOM 1017 O O . VAL A 1 131 ? -4.857 -14.266 1.725 1.00 84.94 131 VAL A O 1
ATOM 1020 N N . ASP A 1 132 ? -2.773 -14.622 0.967 1.00 80.94 132 ASP A N 1
ATOM 1021 C CA . ASP A 1 132 ? -2.197 -14.882 2.288 1.00 80.94 132 ASP A CA 1
ATOM 1022 C C . ASP A 1 132 ? -2.238 -13.623 3.145 1.00 80.94 132 ASP A C 1
ATOM 1024 O O . ASP A 1 132 ? -2.598 -13.678 4.316 1.00 80.94 132 ASP A O 1
ATOM 1028 N N . VAL A 1 133 ? -1.962 -12.460 2.548 1.00 78.44 133 VAL A N 1
ATOM 1029 C CA . VAL A 1 133 ? -2.090 -11.172 3.246 1.00 78.44 133 VAL A CA 1
ATOM 1030 C C . VAL A 1 133 ? -3.542 -10.874 3.611 1.00 78.44 133 VAL A C 1
ATOM 1032 O O . VAL A 1 133 ? -3.803 -10.378 4.703 1.00 78.44 133 VAL A O 1
ATOM 1035 N N . ALA A 1 134 ? -4.503 -11.209 2.747 1.00 85.00 134 ALA A N 1
ATOM 1036 C CA . ALA A 1 134 ? -5.919 -11.104 3.092 1.00 85.00 134 ALA A CA 1
ATOM 1037 C C . ALA A 1 134 ? -6.300 -12.054 4.243 1.00 85.00 134 ALA A C 1
ATOM 1039 O O . ALA A 1 134 ? -7.029 -11.653 5.150 1.00 85.00 134 ALA A O 1
ATOM 1040 N N . GLY A 1 135 ? -5.768 -13.280 4.243 1.00 83.31 135 GLY A N 1
ATOM 1041 C CA . GLY A 1 135 ? -5.904 -14.229 5.348 1.00 83.31 135 GLY A CA 1
ATOM 1042 C C . GLY A 1 135 ? -5.316 -13.690 6.651 1.00 83.31 135 GLY A C 1
ATOM 1043 O O . GLY A 1 135 ? -5.980 -13.754 7.682 1.00 83.31 135 GLY A O 1
ATOM 1044 N N . ALA A 1 136 ? -4.132 -13.075 6.587 1.00 79.25 136 ALA A N 1
ATOM 1045 C CA . ALA A 1 136 ? -3.478 -12.426 7.720 1.00 79.25 136 ALA A CA 1
ATOM 1046 C C . ALA A 1 136 ? -4.311 -11.267 8.273 1.00 79.25 136 ALA A C 1
ATOM 1048 O O . ALA A 1 136 ? -4.533 -11.212 9.476 1.00 79.25 136 ALA A O 1
ATOM 1049 N N . ILE A 1 137 ? -4.868 -10.403 7.415 1.00 82.44 137 ILE A N 1
ATOM 1050 C CA . ILE A 1 137 ? -5.787 -9.333 7.843 1.00 82.44 137 ILE A CA 1
ATOM 1051 C C . ILE A 1 137 ? -6.981 -9.916 8.607 1.00 82.44 137 ILE A C 1
ATOM 1053 O O . ILE A 1 137 ? -7.338 -9.418 9.667 1.00 82.44 137 ILE A O 1
ATOM 1057 N N . VAL A 1 138 ? -7.604 -10.978 8.094 1.00 85.25 138 VAL A N 1
ATOM 1058 C CA . VAL A 1 138 ? -8.768 -11.592 8.749 1.00 85.25 138 VAL A CA 1
ATOM 1059 C C . VAL A 1 138 ? -8.386 -12.290 10.056 1.00 85.25 138 VAL A C 1
ATOM 1061 O O . VAL A 1 138 ? -9.177 -12.267 10.996 1.00 85.25 138 VAL A O 1
ATOM 1064 N N . ALA A 1 139 ? -7.200 -12.896 10.127 1.00 82.19 139 ALA A N 1
ATOM 1065 C CA . ALA A 1 139 ? -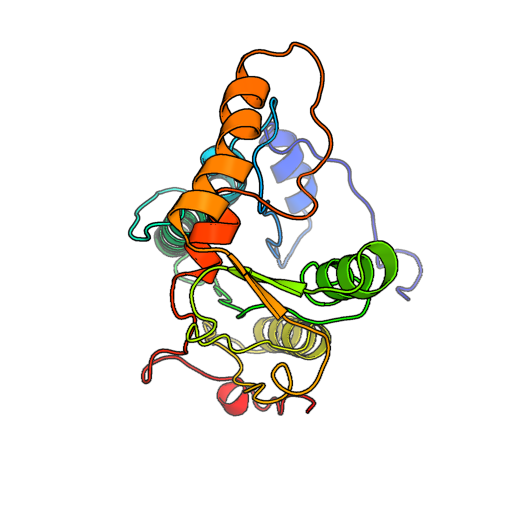6.671 -13.479 11.356 1.00 82.19 139 ALA A CA 1
ATOM 1066 C C . ALA A 1 139 ? -6.412 -12.398 12.419 1.00 82.19 139 ALA A C 1
ATOM 1068 O O . ALA A 1 139 ? -6.851 -12.576 13.549 1.00 82.19 139 ALA A O 1
ATOM 1069 N N . ALA A 1 140 ? -5.842 -11.246 12.028 1.00 77.12 140 ALA A N 1
ATOM 1070 C CA . ALA A 1 140 ? -5.665 -10.064 12.889 1.00 77.12 140 ALA A CA 1
ATOM 1071 C C . ALA A 1 140 ? -6.940 -9.687 13.628 1.00 77.12 140 ALA A C 1
ATOM 1073 O O . ALA A 1 140 ? -6.928 -9.390 14.810 1.00 77.12 140 ALA A O 1
ATOM 1074 N N . LEU A 1 141 ? -8.046 -9.654 12.885 1.00 79.25 141 LEU A N 1
ATOM 1075 C CA . LEU A 1 141 ? -9.320 -9.155 13.387 1.00 79.25 141 LEU A CA 1
ATOM 1076 C C . LEU A 1 141 ? -9.998 -10.117 14.358 1.00 79.25 141 LEU A C 1
ATOM 1078 O O . LEU A 1 141 ? -10.948 -9.725 15.028 1.00 79.25 141 LEU A O 1
ATOM 1082 N N . LYS A 1 142 ? -9.573 -11.381 14.373 1.00 79.44 142 LYS A N 1
ATOM 1083 C CA . LYS A 1 142 ? -10.120 -12.422 15.245 1.00 79.44 142 LYS A CA 1
ATOM 1084 C C . LYS A 1 142 ? -9.273 -12.653 16.493 1.00 79.44 142 LYS A C 1
ATOM 1086 O O . LYS A 1 142 ? -9.733 -13.376 17.368 1.00 79.44 142 LYS A O 1
ATOM 1091 N N . ASP A 1 143 ? -8.062 -12.108 16.532 1.00 70.50 143 ASP A N 1
ATOM 1092 C CA . ASP A 1 143 ? -7.093 -12.325 17.600 1.00 70.50 143 ASP A CA 1
ATOM 1093 C C . ASP A 1 143 ? -6.982 -11.055 18.462 1.00 70.50 143 ASP A C 1
ATOM 1095 O O . ASP A 1 143 ? -6.781 -9.959 17.941 1.00 70.50 143 ASP A O 1
ATOM 1099 N N . ASP A 1 144 ? -7.139 -11.182 19.782 1.00 54.31 144 ASP A N 1
ATOM 1100 C CA . ASP A 1 144 ? -7.380 -10.060 20.711 1.00 54.31 144 ASP A CA 1
ATOM 1101 C C . ASP A 1 144 ? -6.118 -9.232 21.071 1.00 54.31 144 ASP A C 1
ATOM 1103 O O . ASP A 1 144 ? -6.109 -8.523 22.080 1.00 54.31 144 ASP A O 1
ATOM 1107 N N . GLY A 1 145 ? -5.035 -9.275 20.282 1.00 48.28 145 GLY A N 1
ATOM 1108 C CA . GLY A 1 145 ? -3.867 -8.434 20.585 1.00 48.28 145 GLY A CA 1
ATOM 1109 C C . GLY A 1 145 ? -2.544 -8.740 19.892 1.00 48.28 145 GLY A C 1
ATOM 1110 O O . GLY A 1 145 ? -1.507 -8.725 20.556 1.00 48.28 145 GLY A O 1
ATOM 1111 N N . SER A 1 146 ? -2.537 -8.942 18.574 1.00 43.00 146 SER A N 1
ATOM 1112 C CA . SER A 1 146 ? -1.294 -9.218 17.840 1.00 43.00 146 SER A CA 1
ATOM 1113 C C . SER A 1 146 ? -1.036 -8.173 16.746 1.00 43.00 146 SER A C 1
ATOM 1115 O O . SER A 1 146 ? -1.451 -8.328 15.596 1.00 43.00 146 SER A O 1
ATOM 1117 N N . SER A 1 147 ? -0.309 -7.101 17.089 1.00 40.75 147 SER A N 1
ATOM 1118 C CA . SER A 1 147 ? 0.254 -6.158 16.109 1.00 40.75 147 SER A CA 1
ATOM 1119 C C . SER A 1 147 ? 1.258 -6.887 15.215 1.00 40.75 147 SER A C 1
ATOM 1121 O O . SER A 1 147 ? 2.224 -7.460 15.702 1.00 40.75 147 SER A O 1
ATOM 1123 N N . MET A 1 148 ? 1.033 -6.901 13.904 1.00 42.25 148 MET A N 1
ATOM 1124 C CA . MET A 1 148 ? 1.580 -7.940 13.029 1.00 42.25 148 MET A CA 1
ATOM 1125 C C . MET A 1 148 ? 2.806 -7.535 12.203 1.00 42.25 148 MET A C 1
ATOM 1127 O O . MET A 1 148 ? 2.882 -6.450 11.623 1.00 42.25 148 MET A O 1
ATOM 1131 N N . GLY A 1 149 ? 3.721 -8.490 12.039 1.00 39.75 149 GLY A N 1
ATOM 1132 C CA . GLY A 1 149 ? 4.819 -8.458 11.075 1.00 39.75 149 GLY A CA 1
ATOM 1133 C C . GLY A 1 149 ? 4.633 -9.470 9.929 1.00 39.75 149 GLY A C 1
ATOM 1134 O O . GLY A 1 149 ? 3.564 -10.034 9.743 1.00 39.75 149 GLY A O 1
ATOM 1135 N N . LYS A 1 150 ? 5.652 -9.609 9.081 1.00 43.91 150 LYS A N 1
ATOM 1136 C CA . LYS A 1 150 ? 5.575 -9.855 7.627 1.00 43.91 150 LYS A CA 1
ATOM 1137 C C . LYS A 1 150 ? 5.661 -11.342 7.224 1.00 43.91 150 LYS A C 1
ATOM 1139 O O . LYS A 1 150 ? 6.157 -12.164 7.981 1.00 43.91 150 LYS A O 1
ATOM 1144 N N . ALA A 1 151 ? 5.243 -11.680 5.997 1.00 31.61 151 ALA A N 1
ATOM 1145 C CA . ALA A 1 151 ? 5.425 -13.014 5.390 1.00 31.61 151 ALA A CA 1
ATOM 1146 C C . ALA A 1 151 ? 6.742 -13.077 4.643 1.00 31.61 151 ALA A C 1
ATOM 1148 O O . ALA A 1 151 ? 7.061 -12.158 3.886 1.00 31.61 151 ALA A O 1
ATOM 1149 N N . GLU A 1 152 ? 7.433 -14.201 4.785 1.00 28.00 152 GLU A N 1
ATOM 1150 C CA . GLU A 1 152 ? 8.549 -14.571 3.931 1.00 28.00 152 GLU A CA 1
ATOM 1151 C C . GLU A 1 152 ? 8.077 -15.493 2.812 1.00 28.00 152 GLU A C 1
ATOM 1153 O O . GLU A 1 152 ? 7.552 -16.576 3.052 1.00 28.00 152 GLU A O 1
ATOM 1158 N N . LEU A 1 153 ? 8.327 -15.064 1.582 1.00 31.08 153 LEU A N 1
ATOM 1159 C CA . LEU A 1 153 ? 8.390 -15.916 0.404 1.00 31.08 153 LEU A CA 1
ATOM 1160 C C . LEU A 1 153 ? 9.593 -15.407 -0.404 1.00 31.08 153 LEU A C 1
ATOM 1162 O O . LEU A 1 153 ? 9.644 -14.252 -0.833 1.00 31.08 153 LEU A O 1
ATOM 1166 N N . MET A 1 154 ? 10.630 -16.237 -0.517 1.00 28.28 154 MET A N 1
ATOM 1167 C CA . MET A 1 154 ? 11.806 -15.960 -1.346 1.00 28.28 154 MET A CA 1
ATOM 1168 C C . MET A 1 154 ? 11.510 -16.378 -2.785 1.00 28.28 154 MET A C 1
ATOM 1170 O O . MET A 1 154 ? 11.113 -17.513 -3.025 1.00 28.28 154 MET A O 1
ATOM 1174 N N . PHE A 1 155 ? 11.769 -15.496 -3.752 1.00 36.59 155 PHE A N 1
ATOM 1175 C CA . PHE A 1 155 ? 11.772 -15.859 -5.170 1.00 36.59 155 PHE A CA 1
ATOM 1176 C C . PHE A 1 155 ? 13.191 -15.750 -5.740 1.00 36.59 155 PHE A C 1
ATOM 1178 O O . PHE A 1 155 ? 13.681 -14.656 -6.016 1.00 36.59 155 PHE A O 1
ATOM 1185 N N . GLU A 1 156 ? 13.838 -16.895 -5.970 1.00 34.62 156 GLU A N 1
ATOM 1186 C CA . GLU A 1 156 ? 15.064 -17.004 -6.783 1.00 34.62 156 GLU A CA 1
ATOM 1187 C C . GLU A 1 156 ? 14.763 -17.070 -8.301 1.00 34.62 156 GLU A C 1
ATOM 1189 O O . GLU A 1 156 ? 15.665 -16.999 -9.134 1.00 34.62 156 GLU A O 1
ATOM 1194 N N . THR A 1 157 ? 13.487 -17.151 -8.693 1.00 36.66 157 THR A N 1
ATOM 1195 C CA . THR A 1 157 ? 13.065 -17.673 -10.009 1.00 36.66 157 THR A CA 1
ATOM 1196 C C . THR A 1 157 ? 13.074 -16.666 -11.175 1.00 36.66 157 THR A C 1
ATOM 1198 O O . THR A 1 157 ? 12.847 -17.050 -12.316 1.00 36.66 157 THR A O 1
ATOM 1201 N N . ILE A 1 158 ? 13.367 -15.376 -10.971 1.00 47.72 158 ILE A N 1
ATOM 1202 C CA . ILE A 1 158 ? 13.272 -14.362 -12.056 1.00 47.72 158 ILE A CA 1
ATOM 1203 C C . ILE A 1 158 ? 14.544 -14.297 -12.935 1.00 47.72 158 ILE A C 1
ATOM 1205 O O . ILE A 1 158 ? 14.637 -13.499 -13.866 1.00 47.72 158 ILE A O 1
ATOM 1209 N N . ARG A 1 159 ? 15.557 -15.134 -12.679 1.00 49.78 159 ARG A N 1
ATOM 1210 C CA . ARG A 1 159 ? 16.822 -15.090 -13.438 1.00 49.78 159 ARG A CA 1
ATOM 1211 C C . ARG A 1 159 ? 16.834 -15.905 -14.731 1.00 49.78 159 ARG A C 1
ATOM 1213 O O . ARG A 1 159 ? 17.732 -15.688 -15.540 1.00 49.78 159 ARG A O 1
ATOM 1220 N N . GLU A 1 160 ? 15.869 -16.797 -14.951 1.00 51.97 160 GLU A N 1
ATOM 1221 C CA . GLU A 1 160 ? 15.932 -17.728 -16.086 1.00 51.97 160 GLU A CA 1
ATOM 1222 C C . GLU A 1 160 ? 15.270 -17.211 -17.374 1.00 51.97 160 GLU A C 1
ATOM 1224 O O . GLU A 1 160 ? 15.676 -17.640 -18.450 1.00 51.97 160 GLU A O 1
ATOM 1229 N N . TRP A 1 161 ? 14.323 -16.262 -17.329 1.00 49.50 161 TRP A N 1
ATOM 1230 C CA . TRP A 1 161 ? 13.643 -15.747 -18.536 1.00 49.50 161 TRP A CA 1
ATOM 1231 C C . TRP A 1 161 ? 12.866 -14.444 -18.248 1.00 49.50 161 TRP A C 1
ATOM 1233 O O . TRP A 1 161 ? 12.235 -14.380 -17.193 1.00 49.50 161 TRP A O 1
ATOM 1243 N N . PRO A 1 162 ? 12.812 -13.420 -19.138 1.00 55.62 162 PRO A N 1
ATOM 1244 C CA . PRO A 1 162 ? 13.385 -13.249 -20.479 1.00 55.62 162 PRO A CA 1
ATOM 1245 C C . PRO A 1 162 ? 14.633 -12.333 -20.476 1.00 55.62 162 PRO A C 1
ATOM 1247 O O . PRO A 1 162 ? 15.057 -11.854 -19.427 1.00 55.62 162 PRO A O 1
ATOM 1250 N N . HIS A 1 163 ? 15.214 -12.073 -21.658 1.00 64.50 163 HIS A N 1
ATOM 1251 C CA . HIS A 1 163 ? 16.328 -11.137 -21.884 1.00 64.50 163 HIS A CA 1
ATOM 1252 C C . HIS A 1 163 ? 16.206 -9.875 -21.013 1.00 64.50 163 HIS A C 1
ATOM 1254 O O . HIS A 1 163 ? 15.357 -9.011 -21.254 1.00 64.50 163 HIS A O 1
ATOM 1260 N N . TYR A 1 164 ? 17.046 -9.775 -19.984 1.00 68.38 164 TYR A N 1
ATOM 1261 C CA . TYR A 1 164 ? 17.057 -8.619 -19.104 1.00 68.38 164 TYR A CA 1
ATOM 1262 C C . TYR A 1 164 ? 18.014 -7.559 -19.635 1.00 68.38 164 TYR A C 1
ATOM 1264 O O . TYR A 1 164 ? 19.176 -7.823 -19.946 1.00 68.38 164 TYR A O 1
ATOM 1272 N N . VAL A 1 165 ? 17.529 -6.325 -19.697 1.00 72.38 165 VAL A N 1
ATOM 1273 C CA . VAL A 1 165 ? 18.362 -5.161 -19.979 1.00 72.38 165 VAL A CA 1
ATOM 1274 C C . VAL A 1 165 ? 18.628 -4.481 -18.651 1.00 72.38 165 VAL A C 1
ATOM 1276 O O . VAL A 1 165 ? 17.709 -3.971 -18.011 1.00 72.38 165 VAL A O 1
ATOM 1279 N N . LYS A 1 166 ? 19.894 -4.483 -18.228 1.00 72.81 166 LYS A N 1
ATOM 1280 C CA . LYS A 1 166 ? 20.318 -3.721 -17.054 1.00 72.81 166 LYS A CA 1
ATOM 1281 C C . LYS A 1 166 ? 20.227 -2.241 -17.387 1.00 72.81 166 LYS A C 1
ATOM 1283 O O . LYS A 1 166 ? 20.899 -1.766 -18.300 1.00 72.81 166 LYS A O 1
ATOM 1288 N N . VAL A 1 167 ? 19.402 -1.519 -16.643 1.00 74.00 167 VAL A N 1
ATOM 1289 C CA . VAL A 1 167 ? 19.280 -0.068 -16.733 1.00 74.00 167 VAL A CA 1
ATOM 1290 C C . VAL A 1 167 ? 20.015 0.525 -15.532 1.00 74.00 167 VAL A C 1
ATOM 1292 O O . VAL A 1 167 ? 19.510 0.451 -14.408 1.00 74.00 167 VAL A O 1
ATOM 1295 N N . PRO A 1 168 ? 21.202 1.130 -15.733 1.00 77.38 168 PRO A N 1
ATOM 1296 C CA . PRO A 1 168 ? 21.911 1.830 -14.671 1.00 77.38 168 PRO A CA 1
ATOM 1297 C C . PRO A 1 168 ? 21.011 2.856 -13.971 1.00 77.38 168 PRO A C 1
ATOM 1299 O O . PRO A 1 168 ? 20.265 3.589 -14.626 1.00 77.38 168 PRO A O 1
ATOM 1302 N N . LEU A 1 169 ? 21.122 2.963 -12.643 1.00 72.62 169 LEU A N 1
ATOM 1303 C CA . LEU A 1 169 ? 20.314 3.881 -11.826 1.00 72.62 169 LEU A CA 1
ATOM 1304 C C . LEU A 1 169 ? 20.295 5.340 -12.332 1.00 72.62 169 LEU A C 1
ATOM 1306 O O . LEU A 1 169 ? 19.222 5.947 -12.292 1.00 72.62 169 LEU A O 1
ATOM 1310 N N . PRO A 1 170 ? 21.405 5.929 -12.833 1.00 76.31 170 PRO A N 1
ATOM 1311 C CA . PRO A 1 170 ? 21.375 7.281 -13.395 1.00 76.31 170 PRO A CA 1
ATOM 1312 C C . PRO A 1 170 ? 20.468 7.398 -14.626 1.00 76.31 170 PRO A C 1
ATOM 1314 O O . PRO A 1 170 ? 19.733 8.375 -14.755 1.00 76.31 170 PRO A O 1
ATOM 1317 N N . ILE A 1 171 ? 20.469 6.381 -15.494 1.00 73.88 171 ILE A N 1
ATOM 1318 C CA . ILE A 1 171 ? 19.652 6.337 -16.713 1.00 73.88 171 ILE A CA 1
ATOM 1319 C C . ILE A 1 171 ? 18.179 6.147 -16.347 1.00 73.88 171 ILE A C 1
ATOM 1321 O O . ILE A 1 171 ? 17.325 6.876 -16.846 1.00 73.88 171 ILE A O 1
ATOM 1325 N N . ALA A 1 172 ? 17.877 5.240 -15.414 1.00 70.81 172 ALA A N 1
ATOM 1326 C CA . ALA A 1 172 ? 16.515 5.046 -14.919 1.00 70.81 172 ALA A CA 1
ATOM 1327 C C . ALA A 1 172 ? 15.942 6.345 -14.319 1.00 70.81 172 ALA A C 1
ATOM 1329 O O . ALA A 1 172 ? 14.819 6.742 -14.635 1.00 70.81 172 ALA A O 1
ATOM 1330 N N . LYS A 1 173 ? 16.735 7.057 -13.503 1.00 71.19 173 LYS A N 1
ATOM 1331 C CA . LYS A 1 173 ? 16.350 8.361 -12.939 1.00 71.19 173 LYS A CA 1
ATOM 1332 C C . LYS A 1 173 ? 16.110 9.407 -14.031 1.00 71.19 173 LYS A C 1
ATOM 1334 O O . LYS A 1 173 ? 15.108 10.112 -13.955 1.00 71.19 173 LYS A O 1
ATOM 1339 N N . ALA A 1 174 ? 16.971 9.468 -15.050 1.00 72.81 174 ALA A N 1
ATOM 1340 C CA . ALA A 1 174 ? 16.827 10.393 -16.174 1.00 72.81 174 ALA A CA 1
ATOM 1341 C C . ALA A 1 174 ? 15.550 10.134 -16.999 1.00 72.81 174 ALA A C 1
ATOM 1343 O O . ALA A 1 174 ? 14.874 11.079 -17.402 1.00 72.81 174 ALA A O 1
ATOM 1344 N N . ILE A 1 175 ? 15.171 8.866 -17.196 1.00 72.31 175 ILE A N 1
ATOM 1345 C CA . ILE A 1 175 ? 13.928 8.486 -17.889 1.00 72.31 175 ILE A CA 1
ATOM 1346 C C . ILE A 1 175 ? 12.686 8.895 -17.077 1.00 72.31 175 ILE A C 1
ATOM 1348 O O . ILE A 1 175 ? 11.675 9.292 -17.655 1.00 72.31 175 ILE A O 1
ATOM 1352 N N . ALA A 1 176 ? 12.753 8.848 -15.742 1.00 71.12 176 ALA A N 1
ATOM 1353 C CA . ALA A 1 176 ? 11.631 9.199 -14.868 1.00 71.12 176 ALA A CA 1
ATOM 1354 C C . ALA A 1 176 ? 11.466 10.717 -14.624 1.00 71.12 176 ALA A C 1
ATOM 1356 O O . ALA A 1 176 ? 10.353 11.180 -14.366 1.00 71.12 176 ALA A O 1
ATOM 1357 N N . THR A 1 177 ? 12.540 11.512 -14.722 1.00 72.56 177 THR A N 1
ATOM 1358 C CA . THR A 1 177 ? 12.526 12.958 -14.409 1.00 72.56 177 THR A CA 1
ATOM 1359 C C . THR A 1 177 ? 11.575 13.837 -15.241 1.00 72.56 177 THR A C 1
ATOM 1361 O O . THR A 1 177 ? 10.949 14.720 -14.649 1.00 72.56 177 THR A O 1
ATOM 1364 N N . PRO A 1 178 ? 11.389 13.642 -16.567 1.00 73.88 178 PRO A N 1
ATOM 1365 C CA . PRO A 1 178 ? 10.486 14.479 -17.362 1.00 73.88 178 PRO A CA 1
ATOM 1366 C C . PRO A 1 178 ? 9.049 14.476 -16.839 1.00 73.88 178 PRO A C 1
ATOM 1368 O O . PRO A 1 178 ? 8.378 15.505 -16.865 1.00 73.88 178 PRO A O 1
ATOM 1371 N N . ARG A 1 179 ? 8.584 13.339 -16.309 1.00 71.75 179 ARG A N 1
ATOM 1372 C CA . ARG A 1 179 ? 7.233 13.207 -15.760 1.00 71.75 179 ARG A CA 1
ATOM 1373 C C . ARG A 1 179 ? 7.028 14.077 -14.521 1.00 71.75 179 ARG A C 1
ATOM 1375 O O . ARG A 1 179 ? 6.003 14.742 -14.444 1.00 71.75 179 ARG A O 1
ATOM 1382 N N . GLU A 1 180 ? 7.971 14.086 -13.575 1.00 70.19 180 GLU A N 1
ATOM 1383 C CA . GLU A 1 180 ? 7.869 14.912 -12.355 1.00 70.19 180 GLU A CA 1
ATOM 1384 C C . GLU A 1 180 ? 7.761 16.400 -12.705 1.00 70.19 180 GLU A C 1
ATOM 1386 O O . GLU A 1 180 ? 6.952 17.128 -12.136 1.00 70.19 180 GLU A O 1
ATOM 1391 N N . ILE A 1 181 ? 8.541 16.838 -13.697 1.00 71.94 181 ILE A N 1
ATOM 1392 C CA . ILE A 1 181 ? 8.529 18.223 -14.175 1.00 71.94 181 ILE A CA 1
ATOM 1393 C C . ILE A 1 181 ? 7.197 18.547 -14.860 1.00 71.94 181 ILE A C 1
ATOM 1395 O O . ILE A 1 181 ? 6.639 19.625 -14.650 1.00 71.94 181 ILE A O 1
ATOM 1399 N N . LEU A 1 182 ? 6.688 17.630 -15.686 1.00 72.94 182 LEU A N 1
ATOM 1400 C CA . LEU A 1 182 ? 5.433 17.821 -16.411 1.00 72.94 182 LEU A CA 1
ATOM 1401 C C . LEU A 1 182 ? 4.218 17.799 -15.478 1.00 72.94 182 LEU A C 1
ATOM 1403 O O . LEU A 1 182 ? 3.292 18.570 -15.709 1.00 72.94 182 LEU A O 1
ATOM 1407 N N . LEU A 1 183 ? 4.232 16.988 -14.414 1.00 72.69 183 LEU A N 1
ATOM 1408 C CA . LEU A 1 183 ? 3.098 16.820 -13.498 1.00 72.69 183 LEU A CA 1
ATOM 1409 C C . LEU A 1 183 ? 2.636 18.148 -12.880 1.00 72.69 183 LEU A C 1
ATOM 1411 O O . LEU A 1 183 ? 1.436 18.374 -12.753 1.00 72.69 183 LEU A O 1
ATOM 1415 N N . ASN A 1 184 ? 3.584 19.036 -12.566 1.00 70.19 184 ASN A N 1
ATOM 1416 C CA . ASN A 1 184 ? 3.309 20.342 -11.961 1.00 70.19 184 ASN A CA 1
ATOM 1417 C C . ASN A 1 184 ? 3.134 21.475 -12.985 1.00 70.19 184 ASN A C 1
ATOM 1419 O O . ASN A 1 184 ? 2.703 22.564 -12.616 1.00 70.19 184 ASN A O 1
ATOM 1423 N N . LYS A 1 185 ? 3.486 21.255 -14.260 1.00 75.88 185 LYS A N 1
ATOM 1424 C CA . LYS A 1 185 ? 3.465 22.298 -15.303 1.00 75.88 185 LYS A CA 1
ATOM 1425 C C . LYS A 1 185 ? 2.284 22.198 -16.261 1.00 75.88 185 LYS A C 1
ATOM 1427 O O . LYS A 1 185 ? 1.911 23.210 -16.847 1.00 75.88 185 LYS A O 1
ATOM 1432 N N . VAL A 1 186 ? 1.716 21.010 -16.460 1.00 77.06 186 VAL A N 1
ATOM 1433 C CA . VAL A 1 186 ? 0.615 20.819 -17.413 1.00 77.06 186 VAL A CA 1
ATOM 1434 C C . VAL A 1 186 ? -0.759 20.932 -16.734 1.00 77.06 186 VAL A C 1
ATOM 1436 O O . VAL A 1 186 ? -0.949 20.406 -15.637 1.00 77.06 186 VAL A O 1
ATOM 1439 N N . PRO A 1 187 ? -1.750 21.592 -17.367 1.00 74.44 187 PRO A N 1
ATOM 1440 C CA . PRO A 1 187 ? -3.084 21.767 -16.787 1.00 74.44 187 PRO A CA 1
ATOM 1441 C C . PRO A 1 187 ? -3.985 20.524 -16.915 1.00 74.44 187 PRO A C 1
ATOM 1443 O O . PRO A 1 187 ? -5.108 20.535 -16.416 1.00 74.44 187 PRO A O 1
ATOM 1446 N N . PHE A 1 188 ? -3.523 19.457 -17.574 1.00 76.88 188 PHE A N 1
ATOM 1447 C CA . PHE A 1 188 ? -4.269 18.216 -17.795 1.00 76.88 188 PHE A CA 1
ATOM 1448 C C . PHE A 1 188 ? -3.661 17.040 -17.010 1.00 76.88 188 PHE A C 1
ATOM 1450 O O . PHE A 1 188 ? -2.459 17.038 -16.736 1.00 76.88 188 PHE A O 1
ATOM 1457 N N . PRO A 1 189 ? -4.464 16.025 -16.635 1.00 74.88 189 PRO A N 1
ATOM 1458 C CA . PRO A 1 189 ? -3.951 14.854 -15.936 1.00 74.88 189 PRO A CA 1
ATOM 1459 C C . PRO A 1 189 ? -3.002 14.064 -16.842 1.00 74.88 189 PRO A C 1
ATOM 1461 O O . PRO A 1 189 ? -3.351 13.693 -17.963 1.00 74.88 189 PRO A O 1
ATOM 1464 N N . LEU A 1 190 ? -1.794 13.793 -16.347 1.00 76.94 190 LEU A N 1
ATOM 1465 C CA . LEU A 1 190 ? -0.854 12.921 -17.043 1.00 76.94 190 LEU A CA 1
ATOM 1466 C C . LEU A 1 190 ? -1.306 11.454 -16.952 1.00 76.94 190 LEU A C 1
ATOM 1468 O O . LEU A 1 190 ? -1.825 11.049 -15.908 1.00 76.94 190 LEU A O 1
ATOM 1472 N N . PRO A 1 191 ? -1.043 10.635 -17.990 1.00 76.50 191 PRO A N 1
ATOM 1473 C CA . PRO A 1 191 ? -1.277 9.192 -17.942 1.00 76.50 191 PRO A CA 1
ATOM 1474 C C . PRO A 1 191 ? -0.604 8.548 -16.727 1.00 76.50 191 PRO A C 1
ATOM 1476 O O . PRO A 1 191 ? 0.401 9.057 -16.225 1.00 76.50 191 PRO A O 1
ATOM 1479 N N . ASN A 1 192 ? -1.110 7.415 -16.246 1.00 71.56 192 ASN A N 1
ATOM 1480 C CA . ASN A 1 192 ? -0.512 6.712 -15.107 1.00 71.56 192 ASN A CA 1
ATOM 1481 C C . ASN A 1 192 ? 0.917 6.235 -15.443 1.00 71.56 192 ASN A C 1
ATOM 1483 O O . ASN A 1 192 ? 1.170 5.841 -16.582 1.00 71.56 192 ASN A O 1
ATOM 1487 N N . PRO A 1 193 ? 1.878 6.283 -14.499 1.00 67.75 193 PRO A N 1
ATOM 1488 C CA . PRO A 1 193 ? 3.218 5.783 -14.759 1.00 67.75 193 PRO A CA 1
ATOM 1489 C C . PRO A 1 193 ? 3.162 4.263 -14.689 1.00 67.75 193 PRO A C 1
ATOM 1491 O O . PRO A 1 193 ? 3.159 3.677 -13.609 1.00 67.75 193 PRO A O 1
ATOM 1494 N N . GLU A 1 194 ? 3.096 3.620 -15.846 1.00 62.38 194 GLU A N 1
ATOM 1495 C CA . GLU A 1 194 ? 3.054 2.160 -15.908 1.00 62.38 194 GLU A CA 1
ATOM 1496 C C . GLU A 1 194 ? 4.400 1.513 -15.557 1.00 62.38 194 GLU A C 1
ATOM 1498 O O . GLU A 1 194 ? 4.449 0.299 -15.451 1.00 62.38 194 GLU A O 1
ATOM 1503 N N . ILE A 1 195 ? 5.503 2.271 -15.440 1.00 56.06 195 ILE A N 1
ATOM 1504 C CA . ILE A 1 195 ? 6.854 1.689 -15.558 1.00 56.06 195 ILE A CA 1
ATOM 1505 C C . ILE A 1 195 ? 7.899 2.408 -14.702 1.00 56.06 195 ILE A C 1
ATOM 1507 O O . ILE A 1 195 ? 8.500 1.811 -13.817 1.00 56.06 195 ILE A O 1
ATOM 1511 N N . PHE A 1 196 ? 8.152 3.686 -14.990 1.00 62.56 196 PHE A N 1
ATOM 1512 C CA . PHE A 1 196 ? 9.261 4.431 -14.403 1.00 62.56 196 PHE A CA 1
ATOM 1513 C C . PHE A 1 196 ? 8.716 5.598 -13.595 1.00 62.56 196 PHE A C 1
ATOM 1515 O O . PHE A 1 196 ? 8.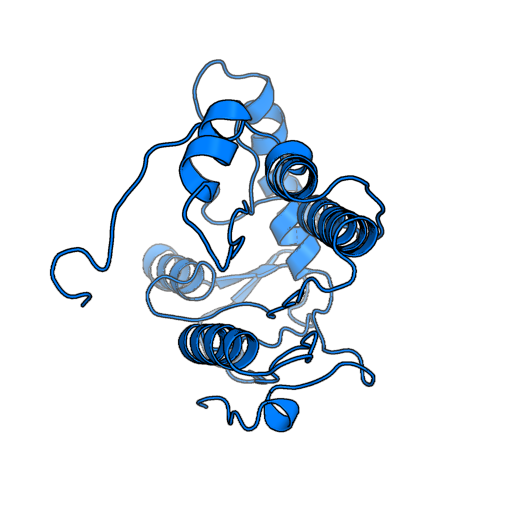566 6.713 -14.095 1.00 62.56 196 PHE A O 1
ATOM 1522 N N . ASN A 1 197 ? 8.400 5.333 -12.329 1.00 72.56 197 ASN A N 1
ATOM 1523 C CA . ASN A 1 197 ? 8.344 6.389 -11.330 1.00 72.56 197 ASN A CA 1
ATOM 1524 C C . ASN A 1 197 ? 9.710 6.488 -10.632 1.00 72.56 197 ASN A C 1
ATOM 1526 O O . ASN A 1 197 ? 10.312 5.469 -10.294 1.00 72.56 197 ASN A O 1
ATOM 1530 N N . ARG A 1 198 ? 10.191 7.707 -10.375 1.00 74.06 198 ARG A N 1
ATOM 1531 C CA . ARG A 1 198 ? 11.439 7.945 -9.640 1.00 74.06 198 ARG A CA 1
ATOM 1532 C C . ARG A 1 198 ? 11.403 7.287 -8.262 1.00 74.06 198 ARG A C 1
ATOM 1534 O O . ARG A 1 198 ? 12.384 6.670 -7.859 1.00 74.06 198 ARG A O 1
ATOM 1541 N N . ASP A 1 199 ? 10.261 7.353 -7.581 1.00 74.38 199 ASP A N 1
ATOM 1542 C CA . ASP A 1 199 ? 10.074 6.711 -6.277 1.00 74.38 199 ASP A CA 1
ATOM 1543 C C . ASP A 1 199 ? 10.055 5.179 -6.357 1.00 74.38 199 ASP A C 1
ATOM 1545 O O . ASP A 1 199 ? 10.577 4.527 -5.456 1.00 74.38 199 ASP A O 1
ATOM 1549 N N . GLN A 1 200 ? 9.526 4.600 -7.442 1.00 73.62 200 GLN A N 1
ATOM 1550 C CA . GLN A 1 200 ? 9.591 3.152 -7.676 1.00 73.62 200 GLN A CA 1
ATOM 1551 C C . GLN A 1 200 ? 11.025 2.703 -7.964 1.00 73.62 200 GLN A C 1
ATOM 1553 O O . GLN A 1 200 ? 11.452 1.694 -7.423 1.00 73.62 200 GLN A O 1
ATOM 1558 N N . ILE A 1 201 ? 11.790 3.470 -8.748 1.00 76.62 201 ILE A N 1
ATOM 1559 C CA . ILE A 1 201 ? 13.214 3.201 -9.010 1.00 76.62 201 ILE A CA 1
ATOM 1560 C C . ILE A 1 201 ? 14.015 3.220 -7.706 1.00 76.62 201 ILE A C 1
ATOM 1562 O O . ILE A 1 201 ? 14.858 2.356 -7.486 1.00 76.62 201 ILE A O 1
ATOM 1566 N N . LEU A 1 202 ? 13.749 4.191 -6.828 1.00 74.19 202 LEU A N 1
ATOM 1567 C CA . LEU A 1 202 ? 14.405 4.270 -5.523 1.00 74.19 202 LEU A CA 1
ATOM 1568 C C . LEU A 1 202 ? 14.007 3.099 -4.616 1.00 74.19 202 LEU A C 1
ATOM 1570 O O . LEU A 1 202 ? 14.886 2.483 -4.017 1.00 74.19 202 LEU A O 1
ATOM 1574 N N . ALA A 1 203 ? 12.717 2.755 -4.560 1.00 70.94 203 ALA A N 1
ATOM 1575 C CA . ALA A 1 203 ? 12.237 1.609 -3.790 1.00 70.94 203 ALA A CA 1
ATOM 1576 C C . ALA A 1 203 ? 12.839 0.286 -4.293 1.00 70.94 203 ALA A C 1
ATOM 1578 O O . ALA A 1 203 ? 13.284 -0.517 -3.488 1.00 70.94 203 ALA A O 1
ATOM 1579 N N . GLN A 1 204 ? 12.935 0.098 -5.611 1.00 70.50 204 GLN A N 1
ATOM 1580 C CA . GLN A 1 204 ? 13.558 -1.080 -6.224 1.00 70.50 204 GLN A CA 1
ATOM 1581 C C . GLN A 1 204 ? 15.077 -1.122 -6.072 1.00 70.50 204 GLN A C 1
ATOM 1583 O O . GLN A 1 204 ? 15.660 -2.173 -6.276 1.00 70.50 204 GLN A O 1
ATOM 1588 N N . SER A 1 205 ? 15.725 -0.001 -5.750 1.00 68.19 205 SER A N 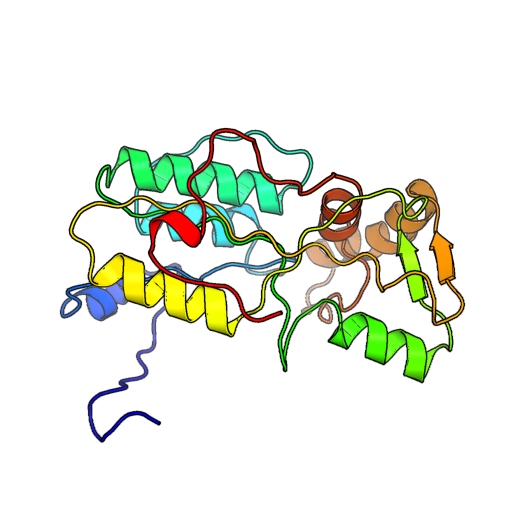1
ATOM 1589 C CA . SER A 1 205 ? 17.168 0.033 -5.487 1.00 68.19 205 SER A CA 1
ATOM 1590 C C . SER A 1 205 ? 17.530 -0.285 -4.035 1.00 68.19 205 SER A C 1
ATOM 1592 O O . SER A 1 205 ? 18.709 -0.384 -3.715 1.00 68.19 205 SER A O 1
ATOM 1594 N N . THR A 1 206 ? 16.533 -0.396 -3.152 1.00 66.69 206 THR A N 1
ATOM 1595 C CA . THR A 1 206 ? 16.724 -0.685 -1.728 1.00 66.69 206 THR A CA 1
ATOM 1596 C C . THR A 1 206 ? 16.253 -2.101 -1.434 1.00 66.69 206 THR A C 1
ATOM 1598 O O . THR A 1 206 ? 15.151 -2.480 -1.828 1.00 66.69 206 THR A O 1
ATOM 1601 N N . ASP A 1 207 ? 17.070 -2.869 -0.718 1.00 64.88 207 ASP A N 1
ATOM 1602 C CA . ASP A 1 207 ? 16.697 -4.214 -0.292 1.00 64.88 207 ASP 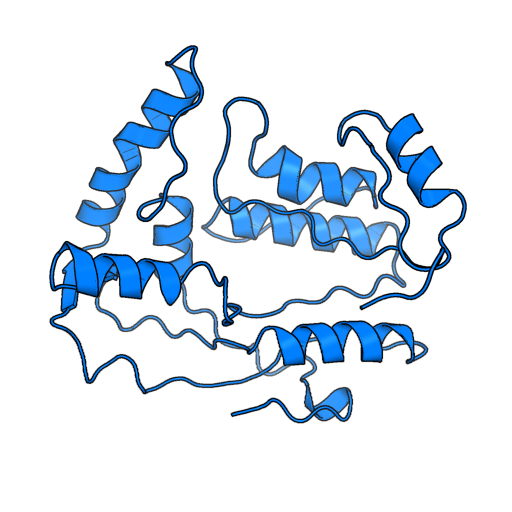A CA 1
ATOM 1603 C C . ASP A 1 207 ? 15.472 -4.165 0.624 1.00 64.88 207 ASP A C 1
ATOM 1605 O O . ASP A 1 207 ? 15.425 -3.428 1.611 1.00 64.88 207 ASP A O 1
ATOM 1609 N N . THR A 1 208 ? 14.466 -4.966 0.286 1.00 61.44 208 THR A N 1
ATOM 1610 C CA . THR A 1 208 ? 13.232 -5.108 1.067 1.00 61.44 208 THR A CA 1
ATOM 1611 C C . THR A 1 208 ? 13.204 -6.495 1.685 1.00 61.44 208 THR A C 1
ATOM 1613 O O . THR A 1 208 ? 12.367 -7.330 1.356 1.00 61.44 208 THR A O 1
ATOM 1616 N N . VAL A 1 209 ? 14.177 -6.737 2.564 1.00 61.28 209 VAL A N 1
ATOM 1617 C CA . VAL A 1 209 ? 14.312 -7.983 3.325 1.00 61.28 209 VAL A CA 1
ATOM 1618 C C . VAL A 1 209 ? 13.756 -7.780 4.736 1.00 61.28 209 VAL A C 1
ATOM 1620 O O . VAL A 1 209 ? 13.815 -6.678 5.291 1.00 61.28 209 VAL A O 1
ATOM 1623 N N . VAL A 1 210 ? 13.157 -8.830 5.292 1.00 60.12 210 VAL A N 1
ATOM 1624 C CA . VAL A 1 210 ? 12.635 -8.864 6.662 1.00 60.12 210 VAL A CA 1
ATOM 1625 C C . VAL A 1 210 ? 13.748 -8.615 7.689 1.00 60.12 210 VAL A C 1
ATOM 1627 O O . VAL A 1 210 ? 14.875 -9.081 7.551 1.00 60.12 210 VAL A O 1
ATOM 1630 N N . SER A 1 211 ? 13.422 -7.840 8.725 1.00 57.03 211 SER A N 1
ATOM 1631 C CA . SER A 1 211 ? 14.266 -7.662 9.907 1.00 57.03 211 SER A CA 1
ATOM 1632 C C . SER A 1 211 ? 14.093 -8.854 10.846 1.00 57.03 211 SER A C 1
ATOM 1634 O O . SER A 1 211 ? 12.957 -9.195 11.159 1.00 57.03 211 SER A O 1
ATOM 1636 N N . GLU A 1 212 ? 15.185 -9.409 11.369 1.00 55.50 212 GLU A N 1
ATOM 1637 C CA . GLU A 1 212 ? 15.190 -10.636 12.192 1.00 55.50 212 GLU A CA 1
ATOM 1638 C C . GLU A 1 212 ? 14.279 -10.589 13.440 1.00 55.50 212 GLU A C 1
ATOM 1640 O O . GLU A 1 212 ? 13.864 -11.630 13.933 1.00 55.50 212 GLU A O 1
ATOM 1645 N N . ASN A 1 213 ? 13.911 -9.395 13.925 1.00 57.59 213 ASN A N 1
ATOM 1646 C CA . ASN A 1 213 ? 13.110 -9.205 15.143 1.00 57.59 213 ASN A CA 1
ATOM 1647 C C . ASN A 1 213 ? 11.603 -8.972 14.905 1.00 57.59 213 ASN A C 1
ATOM 1649 O O . ASN A 1 213 ? 10.899 -8.599 15.843 1.00 57.59 213 ASN A O 1
ATOM 1653 N N . SER A 1 214 ? 11.090 -9.095 13.676 1.00 59.06 214 SER A N 1
ATOM 1654 C CA . SER A 1 214 ? 9.659 -8.869 13.409 1.00 59.06 214 SER A CA 1
ATOM 1655 C C . SER A 1 214 ? 8.843 -10.158 13.460 1.00 59.06 214 SER A C 1
ATOM 1657 O O . SER A 1 214 ? 9.295 -11.173 12.943 1.00 59.06 214 SER A O 1
ATOM 1659 N N . LEU A 1 215 ? 7.615 -10.073 13.989 1.00 64.25 215 LEU A N 1
ATOM 1660 C CA . LEU A 1 215 ? 6.608 -11.141 13.925 1.00 64.25 215 LEU A CA 1
ATOM 1661 C C . LEU A 1 215 ? 6.400 -11.622 12.480 1.00 64.25 215 LEU A C 1
ATOM 1663 O O . LEU A 1 215 ? 6.556 -10.846 11.535 1.00 64.25 215 LEU A O 1
ATOM 1667 N N . THR A 1 216 ? 6.047 -12.889 12.310 1.00 66.31 216 THR A N 1
ATOM 1668 C CA . THR A 1 216 ? 5.923 -13.569 11.017 1.00 66.31 216 THR A CA 1
ATOM 1669 C C . THR A 1 216 ? 4.553 -14.221 10.845 1.00 66.31 216 THR A C 1
ATOM 1671 O O . THR A 1 216 ? 3.734 -14.249 11.760 1.00 66.31 216 THR A O 1
ATOM 1674 N N . PHE A 1 217 ? 4.283 -14.780 9.663 1.00 65.25 217 PHE A N 1
ATOM 1675 C CA . PHE A 1 217 ? 3.019 -15.481 9.390 1.00 65.25 217 PHE A CA 1
ATOM 1676 C C . PHE A 1 217 ? 2.817 -16.709 10.280 1.00 65.25 217 PHE A C 1
ATOM 1678 O O . PHE A 1 217 ? 1.686 -17.022 10.655 1.00 65.25 217 PHE A O 1
ATOM 1685 N N . SER A 1 218 ? 3.917 -17.349 10.675 1.00 70.62 218 SER A N 1
ATOM 1686 C CA . SER A 1 218 ? 3.912 -18.476 11.603 1.00 70.62 218 SER A CA 1
ATOM 1687 C C . SER A 1 218 ? 3.300 -18.107 12.955 1.00 70.62 218 SER A C 1
ATOM 1689 O O . SER A 1 218 ? 2.597 -18.926 13.542 1.00 70.62 218 SER A O 1
ATOM 1691 N N . ASP A 1 219 ? 3.493 -16.867 13.412 1.00 68.69 219 ASP A N 1
ATOM 1692 C CA . ASP A 1 219 ? 2.969 -16.383 14.696 1.00 68.69 219 ASP A CA 1
ATOM 1693 C C . ASP A 1 219 ? 1.442 -16.191 14.673 1.00 68.69 219 ASP A C 1
ATOM 1695 O O . ASP A 1 219 ? 0.803 -16.148 15.717 1.00 68.69 219 ASP A O 1
ATOM 1699 N N . LEU A 1 220 ? 0.840 -16.154 13.479 1.00 65.06 220 LEU A N 1
ATOM 1700 C CA . LEU A 1 220 ? -0.612 -16.086 13.263 1.00 65.06 220 LEU A CA 1
ATOM 1701 C C . LEU A 1 220 ? -1.242 -17.457 13.013 1.00 65.06 220 LEU A C 1
ATOM 1703 O O . LEU A 1 220 ? -2.427 -17.549 12.690 1.00 65.06 220 LEU A O 1
ATOM 1707 N N . GLY A 1 221 ? -0.438 -18.523 13.058 1.00 69.00 221 GLY A N 1
ATOM 1708 C CA . GLY A 1 221 ? -0.864 -19.855 12.640 1.00 69.00 221 GLY A CA 1
ATOM 1709 C C . GLY A 1 221 ? -1.181 -19.952 11.144 1.00 69.00 221 GLY A C 1
ATOM 1710 O O . GLY A 1 221 ? -1.924 -20.846 10.737 1.00 69.00 221 GLY A O 1
ATOM 1711 N N . LEU A 1 222 ? -0.647 -19.042 10.319 1.00 70.81 222 LEU A N 1
ATOM 1712 C CA . LEU A 1 222 ? -0.830 -19.053 8.871 1.00 70.81 222 LEU A CA 1
ATOM 1713 C C . LEU A 1 222 ? 0.412 -19.613 8.181 1.00 70.81 222 LEU A C 1
ATOM 1715 O O . LEU A 1 222 ? 1.539 -19.217 8.464 1.00 70.81 222 LEU A O 1
ATOM 1719 N N . VAL A 1 223 ? 0.190 -20.509 7.223 1.00 72.81 223 VAL A N 1
ATOM 1720 C CA . VAL A 1 223 ? 1.236 -21.008 6.328 1.00 72.81 223 VAL A CA 1
ATOM 1721 C C . VAL A 1 223 ? 1.022 -20.351 4.965 1.00 72.81 223 VAL A C 1
ATOM 1723 O O . VAL A 1 223 ? -0.054 -20.541 4.392 1.00 72.81 223 VAL A O 1
ATOM 1726 N N . PRO A 1 224 ? 1.985 -19.560 4.457 1.00 66.19 224 PRO A N 1
ATOM 1727 C CA . PRO A 1 224 ? 1.847 -18.918 3.159 1.00 66.19 224 PRO A CA 1
ATOM 1728 C C . PRO A 1 224 ? 1.827 -19.958 2.035 1.00 66.19 224 PRO A C 1
ATOM 1730 O O . PRO A 1 224 ? 2.467 -21.011 2.114 1.00 66.19 224 PRO A O 1
ATOM 1733 N N . ILE A 1 225 ? 1.084 -19.653 0.978 1.00 65.12 225 ILE A N 1
ATOM 1734 C CA . ILE A 1 225 ? 0.974 -20.493 -0.209 1.00 65.12 225 ILE A CA 1
ATOM 1735 C C . ILE A 1 225 ? 2.236 -20.273 -1.053 1.00 65.12 225 ILE A C 1
ATOM 1737 O O . ILE A 1 225 ? 2.569 -19.140 -1.398 1.00 65.12 225 ILE A O 1
ATOM 1741 N N . SER A 1 226 ? 2.952 -21.363 -1.350 1.00 53.41 226 SER A N 1
ATOM 1742 C CA . SER A 1 226 ? 4.153 -21.361 -2.206 1.00 53.41 226 SER A CA 1
ATOM 1743 C C . SER A 1 226 ? 3.828 -21.185 -3.686 1.00 53.41 226 SER A C 1
ATOM 1745 O O . SER A 1 226 ? 2.813 -21.765 -4.138 1.00 53.41 226 SER A O 1
#

Sequence (226 aa):
MGDLGQIVPMKYNPRDEDSIKAVMAKANVVINLIGRDYETRNFSFEEVNHSMAEQLATGASSSSPSRFLRAKAAAEEAVLRELPEATVLRPAVLIGTEDRILNRWAFFAKKYGFLPLIGDGSTKIQPVYVVDVAGAIVAALKDDGSSMGKAELMFETIREWPHYVKVPLPIAKAIATPREILLNKVPFPLPNPEIFNRDQILAQSTDTVVSENSLTFSDLGLVPIS

Secondary structure (DSSP, 8-state):
-PPTTT-------TT-HHHHHHHHTT-S--------SS--SS--HHIIIIIHHHHHS-------SSHHHHHHHHHHHHHHHH-TT-------EEESTT-SSHHHHHHHHHHHSSEEEETTS---B-EEEHHHHHHHHHHHTTSTT----PPP----GGGSSS-EEEE-HHHHHHHHHHHHHHHHH-SSPPPP-SS--HHHHHHHTS-BPPPTTS--GGGGT-----

Radius of gyration: 19.16 Å; chains: 1; bounding box: 50×44×47 Å